Protein AF-W4RZA3-F1 (afdb_monomer)

Organism: NCBI:txid1414836

Structure (mmCIF, N/CA/C/O backbone):
data_AF-W4RZA3-F1
#
_entry.id   AF-W4RZA3-F1
#
loop_
_atom_site.group_PDB
_atom_site.id
_atom_site.type_symbol
_atom_site.label_atom_id
_atom_site.label_alt_id
_atom_site.label_comp_id
_atom_site.label_asym_id
_atom_site.label_entity_id
_atom_site.label_seq_id
_atom_site.pdbx_PDB_ins_code
_atom_site.Cartn_x
_atom_site.Cartn_y
_atom_site.Cartn_z
_atom_site.occupancy
_atom_site.B_iso_or_equiv
_atom_site.auth_seq_id
_atom_site.auth_comp_id
_atom_site.auth_asym_id
_atom_site.auth_atom_id
_atom_site.pdbx_PDB_model_num
ATOM 1 N N . MET A 1 1 ? 7.742 -15.117 8.460 1.00 29.53 1 MET A N 1
ATOM 2 C CA . MET A 1 1 ? 7.685 -14.976 9.938 1.00 29.53 1 MET A CA 1
ATOM 3 C C . MET A 1 1 ? 8.444 -13.757 10.500 1.00 29.53 1 MET A C 1
ATOM 5 O O . MET A 1 1 ? 7.978 -13.173 11.471 1.00 29.53 1 MET A O 1
ATOM 9 N N . VAL A 1 2 ? 9.572 -13.321 9.910 1.00 25.23 2 VAL A N 1
ATOM 10 C CA . VAL A 1 2 ? 10.374 -12.172 10.411 1.00 25.23 2 VAL A CA 1
ATOM 11 C C . VAL A 1 2 ? 9.669 -10.808 10.248 1.00 25.23 2 VAL A C 1
ATOM 13 O O . VAL A 1 2 ? 9.766 -9.958 11.131 1.00 25.23 2 VAL A O 1
ATOM 16 N N . CYS A 1 3 ? 8.896 -10.608 9.174 1.00 35.69 3 CYS A N 1
ATOM 17 C CA . CYS A 1 3 ? 8.315 -9.298 8.841 1.00 35.69 3 CYS A CA 1
ATOM 18 C C . CYS A 1 3 ? 7.077 -8.925 9.681 1.00 35.69 3 CYS A C 1
ATOM 20 O O . CYS A 1 3 ? 6.968 -7.788 10.130 1.00 35.69 3 CYS A O 1
ATOM 22 N N . ALA A 1 4 ? 6.192 -9.880 9.993 1.00 32.06 4 ALA A N 1
ATOM 23 C CA . ALA A 1 4 ? 5.052 -9.620 10.876 1.00 32.06 4 ALA A CA 1
ATOM 24 C C . ALA A 1 4 ? 5.527 -9.258 12.296 1.00 32.06 4 ALA A C 1
ATOM 26 O O . ALA A 1 4 ? 5.117 -8.244 12.853 1.00 32.06 4 ALA A O 1
ATOM 27 N N . ARG A 1 5 ? 6.535 -9.971 12.831 1.00 36.84 5 ARG A N 1
ATOM 28 C CA . ARG A 1 5 ? 7.226 -9.584 14.077 1.00 36.84 5 ARG A CA 1
ATOM 29 C C . ARG A 1 5 ? 7.836 -8.178 14.015 1.00 36.84 5 ARG A C 1
ATOM 31 O O . ARG A 1 5 ? 7.871 -7.509 15.048 1.00 36.84 5 ARG A O 1
ATOM 38 N N . ALA A 1 6 ? 8.298 -7.715 12.849 1.00 42.34 6 ALA A N 1
ATOM 39 C CA . ALA A 1 6 ? 8.754 -6.338 12.670 1.00 42.34 6 ALA A CA 1
ATOM 40 C C . ALA A 1 6 ? 7.580 -5.354 12.782 1.00 42.34 6 ALA A C 1
ATOM 42 O O . ALA A 1 6 ? 7.659 -4.466 13.626 1.00 42.34 6 ALA A O 1
ATOM 43 N N . VAL A 1 7 ? 6.460 -5.568 12.079 1.00 48.09 7 VAL A N 1
ATOM 44 C CA . VAL A 1 7 ? 5.227 -4.766 12.251 1.00 48.09 7 VAL A CA 1
ATOM 45 C C . VAL A 1 7 ? 4.837 -4.691 13.738 1.00 48.09 7 VAL A C 1
ATOM 47 O O . VAL A 1 7 ? 4.661 -3.605 14.290 1.00 48.09 7 VAL A O 1
ATOM 50 N N . PHE A 1 8 ? 4.866 -5.824 14.448 1.00 45.22 8 PHE A N 1
ATOM 51 C CA . PHE A 1 8 ? 4.566 -5.885 15.880 1.00 45.22 8 PHE A CA 1
ATOM 52 C C . PHE A 1 8 ? 5.605 -5.212 16.782 1.00 45.22 8 PHE A C 1
ATOM 54 O O . PHE A 1 8 ? 5.232 -4.590 17.774 1.00 45.22 8 PHE A O 1
ATOM 61 N N . ARG A 1 9 ? 6.912 -5.304 16.525 1.00 46.97 9 ARG A N 1
ATOM 62 C CA . ARG A 1 9 ? 7.928 -4.649 17.380 1.00 46.97 9 ARG A CA 1
ATOM 63 C C . ARG A 1 9 ? 7.777 -3.120 17.362 1.00 46.97 9 ARG A C 1
ATOM 65 O O . ARG A 1 9 ? 8.079 -2.458 18.348 1.00 46.97 9 ARG A O 1
ATOM 72 N N . HIS A 1 10 ? 7.239 -2.583 16.272 1.00 47.84 10 HIS A N 1
ATOM 73 C CA . HIS A 1 10 ? 7.197 -1.155 15.976 1.00 47.84 10 HIS A CA 1
ATOM 74 C C . HIS A 1 10 ? 5.977 -0.428 16.578 1.00 47.84 10 HIS A C 1
ATOM 76 O O . HIS A 1 10 ? 6.019 0.791 16.724 1.00 47.84 10 HIS A O 1
ATOM 82 N N . ILE A 1 11 ? 4.949 -1.167 17.017 1.00 49.44 11 ILE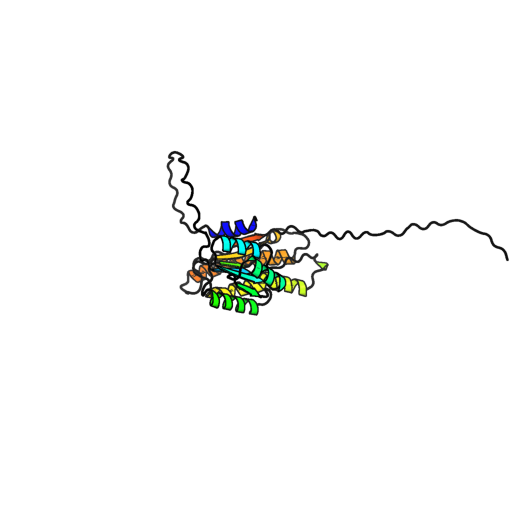 A N 1
ATOM 83 C CA . ILE A 1 11 ? 3.720 -0.633 17.643 1.00 49.44 11 ILE A CA 1
ATOM 84 C C . ILE A 1 11 ? 3.883 -0.401 19.172 1.00 49.44 11 ILE A C 1
ATOM 86 O O . ILE A 1 11 ? 3.062 0.268 19.787 1.00 49.44 11 ILE A O 1
ATOM 90 N N . ARG A 1 12 ? 4.949 -0.910 19.824 1.00 42.16 12 ARG A N 1
ATOM 91 C CA . ARG A 1 12 ? 5.053 -0.997 21.307 1.00 42.16 12 ARG A CA 1
ATOM 92 C C . ARG A 1 12 ? 5.397 0.282 22.092 1.00 42.16 12 ARG A C 1
ATOM 94 O O . ARG A 1 12 ? 5.181 0.281 23.299 1.00 42.16 12 ARG A O 1
ATOM 101 N N . HIS A 1 13 ? 5.960 1.343 21.512 1.00 36.03 13 HIS A N 1
ATOM 102 C CA . HIS A 1 13 ? 6.565 2.407 22.339 1.00 36.03 13 HIS A CA 1
ATOM 103 C C . HIS A 1 13 ? 5.671 3.639 22.532 1.00 36.03 13 HIS A C 1
ATOM 105 O O . HIS A 1 13 ? 5.741 4.608 21.779 1.00 36.03 13 HIS A O 1
ATOM 111 N N . GLY A 1 14 ? 4.870 3.589 23.601 1.00 34.72 14 GLY A N 1
ATOM 112 C CA . GLY A 1 14 ? 4.053 4.685 24.130 1.00 34.72 14 GLY A CA 1
ATOM 113 C C . GLY A 1 14 ? 4.130 4.822 25.657 1.00 34.72 14 GLY A C 1
ATOM 114 O O . GLY A 1 14 ? 3.128 5.155 26.276 1.00 34.72 14 GLY A O 1
ATOM 115 N N . ALA A 1 15 ? 5.286 4.559 26.275 1.00 31.39 15 ALA A N 1
ATOM 116 C CA . ALA A 1 15 ? 5.489 4.748 27.713 1.00 31.39 15 ALA A CA 1
ATOM 117 C C . ALA A 1 15 ? 6.744 5.596 27.983 1.00 31.39 15 ALA A C 1
ATOM 119 O O . ALA A 1 15 ? 7.749 5.472 27.287 1.00 31.39 15 ALA A O 1
ATOM 120 N N . LYS A 1 16 ? 6.595 6.503 28.948 1.00 28.98 16 LYS A N 1
ATOM 121 C CA . LYS A 1 16 ? 7.448 7.638 29.329 1.00 28.98 16 LYS A CA 1
ATOM 122 C C . LYS A 1 16 ? 8.918 7.257 29.578 1.00 28.98 16 LYS A C 1
ATOM 124 O O . LYS A 1 16 ? 9.193 6.206 30.146 1.00 28.98 16 LYS A O 1
ATOM 129 N N . LEU A 1 17 ? 9.839 8.151 29.208 1.00 27.95 17 LEU A N 1
ATOM 130 C CA . LEU A 1 17 ? 11.216 8.163 29.711 1.00 27.95 17 LEU A CA 1
ATOM 131 C C . LEU A 1 17 ? 11.213 8.935 31.037 1.00 27.95 17 LEU A C 1
ATOM 133 O O . LEU A 1 17 ? 10.857 10.111 31.047 1.00 27.95 17 LEU A O 1
ATOM 137 N N . HIS A 1 18 ? 11.571 8.273 32.134 1.00 30.33 18 HIS A N 1
ATOM 138 C CA . HIS A 1 18 ? 11.973 8.934 33.377 1.00 30.33 18 HIS A CA 1
ATOM 139 C C . HIS A 1 18 ? 13.511 8.971 33.447 1.00 30.33 18 HIS A C 1
ATOM 141 O O . HIS A 1 18 ? 14.145 8.074 32.880 1.00 30.33 18 HIS A O 1
ATOM 147 N N . PRO A 1 19 ? 14.117 9.984 34.097 1.00 29.80 19 PRO A N 1
ATOM 148 C CA . PRO A 1 19 ? 15.567 10.071 34.251 1.00 29.80 19 PRO A CA 1
ATOM 149 C C . PRO A 1 19 ? 16.070 8.919 35.125 1.00 29.80 19 PRO A C 1
ATOM 151 O O . PRO A 1 19 ? 15.418 8.552 36.101 1.00 29.80 19 PRO A O 1
ATOM 154 N N . ILE A 1 20 ? 17.216 8.346 34.761 1.00 34.31 20 ILE A N 1
ATOM 155 C CA . ILE A 1 20 ? 17.891 7.312 35.547 1.00 34.31 20 ILE A CA 1
ATOM 156 C C . ILE A 1 20 ? 18.900 8.019 36.449 1.00 34.31 20 ILE A C 1
ATOM 158 O O . ILE A 1 20 ? 19.924 8.495 35.966 1.00 34.31 20 ILE A O 1
ATOM 162 N N . GLU A 1 21 ? 18.603 8.069 37.742 1.00 30.36 21 GLU A N 1
ATOM 163 C CA . GLU A 1 21 ? 19.561 8.380 38.802 1.00 30.36 21 GLU A CA 1
ATOM 164 C C . GLU A 1 21 ? 19.724 7.116 39.660 1.00 30.36 21 GLU A C 1
ATOM 166 O O . GLU A 1 21 ? 18.759 6.386 39.899 1.00 30.36 21 GLU A O 1
ATOM 171 N N . GLY A 1 22 ? 20.974 6.761 39.960 1.00 33.44 22 GLY A N 1
ATOM 172 C CA . GLY A 1 22 ? 21.371 5.403 40.336 1.00 33.44 22 GLY A CA 1
ATOM 173 C C . GLY A 1 22 ? 21.105 5.002 41.787 1.00 33.44 22 GLY A C 1
ATOM 174 O O . GLY A 1 22 ? 20.979 5.857 42.652 1.00 33.44 22 GLY A O 1
ATOM 175 N N . GLN A 1 23 ? 21.085 3.683 42.026 1.00 32.72 23 GLN A N 1
ATOM 176 C CA . GLN A 1 23 ? 21.739 2.940 43.125 1.00 32.72 23 GLN A CA 1
ATOM 177 C C . GLN A 1 23 ? 21.484 1.416 42.951 1.00 32.72 23 GLN A C 1
ATOM 179 O O . GLN A 1 23 ? 20.475 1.041 42.346 1.00 32.72 23 GLN A O 1
ATOM 184 N N . PRO A 1 24 ? 22.383 0.519 43.415 1.00 42.09 24 PRO A N 1
ATOM 185 C CA . PRO A 1 24 ? 22.335 -0.913 43.122 1.00 42.09 24 PRO A CA 1
ATOM 186 C C . PRO A 1 24 ? 21.651 -1.707 44.247 1.00 42.09 24 PRO A C 1
ATOM 188 O O . PRO A 1 24 ? 22.140 -1.725 45.371 1.00 42.09 24 PRO A O 1
ATOM 191 N N . HIS A 1 25 ? 20.576 -2.443 43.949 1.00 35.44 25 HIS A N 1
ATOM 192 C CA . HIS A 1 25 ? 20.026 -3.433 44.883 1.00 35.44 25 HIS A CA 1
ATOM 193 C C . HIS A 1 25 ? 19.589 -4.727 44.177 1.00 35.44 25 HIS A C 1
ATOM 195 O O . HIS A 1 25 ? 18.816 -4.705 43.224 1.00 35.44 25 HIS A O 1
ATOM 201 N N . ALA A 1 26 ? 20.159 -5.830 44.678 1.00 36.84 26 ALA A N 1
ATOM 202 C CA . ALA A 1 26 ? 19.785 -7.247 44.609 1.00 36.84 26 ALA A CA 1
ATOM 203 C C . ALA A 1 26 ? 18.844 -7.713 43.475 1.00 36.84 26 ALA A C 1
ATOM 205 O O . ALA A 1 26 ? 17.650 -7.422 43.451 1.00 36.84 26 ALA A O 1
ATOM 206 N N . ALA A 1 27 ? 19.386 -8.552 42.586 1.00 41.28 27 ALA A N 1
ATOM 207 C CA . ALA A 1 27 ? 18.682 -9.197 41.482 1.00 41.28 27 ALA A CA 1
ATOM 208 C C . ALA A 1 27 ? 17.656 -10.245 41.966 1.00 41.28 27 ALA A C 1
ATOM 210 O O . ALA A 1 27 ? 17.933 -11.442 42.007 1.00 41.28 27 ALA A O 1
ATOM 211 N N . GLY A 1 28 ? 16.447 -9.790 42.294 1.00 36.81 28 GLY A N 1
ATOM 212 C CA . GLY A 1 28 ? 15.242 -10.612 42.237 1.00 36.81 28 GLY A CA 1
ATOM 213 C C . GLY A 1 28 ? 14.786 -10.751 40.783 1.00 36.81 28 GLY A C 1
ATOM 214 O O . GLY A 1 28 ? 14.704 -9.760 40.056 1.00 36.81 28 GLY A O 1
ATOM 215 N N . LEU A 1 29 ? 14.514 -11.982 40.342 1.00 43.53 29 LEU A N 1
ATOM 216 C CA . LEU A 1 29 ? 13.947 -12.258 39.022 1.00 43.53 29 LEU A CA 1
ATOM 217 C C . LEU A 1 29 ? 12.660 -1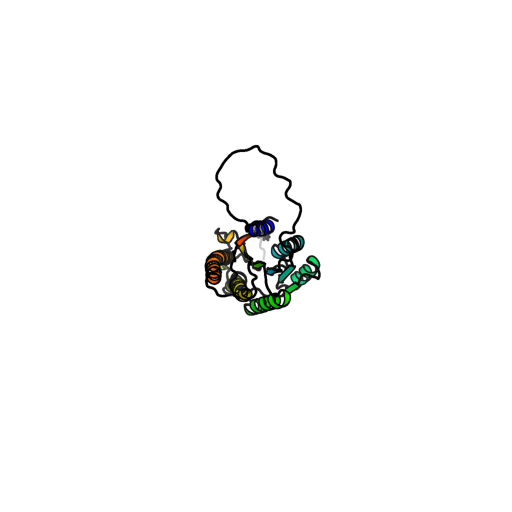1.424 38.852 1.00 43.53 29 LEU A C 1
ATOM 219 O O . LEU A 1 29 ? 11.790 -11.495 39.724 1.00 43.53 29 LEU A O 1
ATOM 223 N N . PRO A 1 30 ? 12.511 -10.622 37.779 1.00 46.59 30 PRO A N 1
ATOM 224 C CA . PRO A 1 30 ? 11.297 -9.843 37.586 1.00 46.59 30 PRO A CA 1
ATOM 225 C C . PRO A 1 30 ? 10.090 -10.790 37.531 1.00 46.59 30 PRO A C 1
ATOM 227 O O . PRO A 1 30 ? 10.201 -11.869 36.936 1.00 46.59 30 PRO A O 1
ATOM 230 N N . PRO A 1 31 ? 8.941 -10.409 38.122 1.00 44.28 31 PRO A N 1
ATOM 231 C CA . PRO A 1 31 ? 7.759 -11.257 38.119 1.00 44.28 31 PRO A CA 1
ATOM 232 C C . PRO A 1 31 ? 7.382 -11.625 36.676 1.00 44.28 31 PRO A C 1
ATOM 234 O O . PRO A 1 31 ? 7.585 -10.813 35.759 1.00 44.28 31 PRO A O 1
ATOM 237 N N . PRO A 1 32 ? 6.843 -12.837 36.440 1.00 45.69 32 PRO A N 1
ATOM 238 C CA . PRO A 1 32 ? 6.408 -13.238 35.113 1.00 45.69 32 PRO A CA 1
ATOM 239 C C . PRO A 1 32 ? 5.425 -12.192 34.585 1.00 45.69 32 PRO A C 1
ATOM 241 O O . PRO A 1 32 ? 4.432 -11.860 35.233 1.00 45.69 32 PRO A O 1
ATOM 244 N N . ARG A 1 33 ? 5.737 -11.617 33.416 1.00 51.56 33 ARG A N 1
ATOM 245 C CA . ARG A 1 33 ? 4.865 -10.635 32.765 1.00 51.56 33 ARG A CA 1
ATOM 246 C C . ARG A 1 33 ? 3.493 -11.277 32.584 1.00 51.56 33 ARG A C 1
ATOM 248 O O . ARG A 1 33 ? 3.398 -12.319 31.941 1.00 51.56 33 ARG A O 1
ATOM 255 N N . SER A 1 34 ? 2.473 -10.630 33.143 1.00 49.53 34 SER A N 1
ATOM 256 C CA . SER A 1 34 ? 1.056 -10.953 32.966 1.00 49.53 34 SER A CA 1
ATOM 257 C C . SER A 1 34 ? 0.759 -11.414 31.532 1.00 49.53 34 SER A C 1
ATOM 259 O O . SER A 1 34 ? 1.110 -10.760 30.544 1.00 49.53 34 SER A O 1
ATOM 261 N N . THR A 1 35 ? 0.134 -12.583 31.441 1.00 51.44 35 THR A N 1
ATOM 262 C CA . THR A 1 35 ? -0.385 -13.181 30.220 1.00 51.44 35 THR A CA 1
ATOM 263 C C . THR A 1 35 ? -1.502 -12.322 29.627 1.00 51.44 35 THR A C 1
ATOM 265 O O . THR A 1 35 ? -2.528 -12.082 30.255 1.00 51.44 35 THR A O 1
ATOM 268 N N . SER A 1 36 ? -1.264 -11.913 28.378 1.00 55.88 36 SER A N 1
ATOM 269 C CA . SER A 1 36 ? -2.247 -11.712 27.305 1.00 55.88 36 SER A CA 1
ATOM 270 C C . SER A 1 36 ? -3.356 -10.669 27.492 1.00 55.88 36 SER A C 1
ATOM 272 O O . SER A 1 36 ? -4.536 -10.990 27.405 1.00 55.88 36 SER A O 1
ATOM 274 N N . MET A 1 37 ? -2.990 -9.388 27.546 1.00 59.75 37 MET A N 1
ATOM 275 C CA . MET A 1 37 ? -3.808 -8.386 26.848 1.00 59.75 37 MET A CA 1
ATOM 276 C C . MET A 1 37 ? -3.454 -8.460 25.358 1.00 59.75 37 MET A C 1
ATOM 278 O O . MET A 1 37 ? -2.292 -8.253 24.990 1.00 59.75 37 MET A O 1
ATOM 282 N N . SER A 1 38 ? -4.418 -8.814 24.500 1.00 81.44 38 SER A N 1
ATOM 283 C CA . SER A 1 38 ? -4.187 -8.889 23.055 1.00 81.44 38 SER A CA 1
ATOM 284 C C . SER A 1 38 ? -3.792 -7.497 22.547 1.00 81.44 38 SER A C 1
ATOM 286 O O . SER A 1 38 ? -4.452 -6.491 22.812 1.00 81.44 38 SER A O 1
ATOM 288 N N . ARG A 1 39 ? -2.627 -7.389 21.905 1.00 88.62 39 ARG A N 1
ATOM 289 C CA . ARG A 1 39 ? -1.967 -6.081 21.767 1.00 88.62 39 ARG A CA 1
ATOM 290 C C . ARG A 1 39 ? -2.679 -5.131 20.806 1.00 88.62 39 ARG A C 1
ATOM 292 O O . ARG A 1 39 ? -2.406 -3.932 20.837 1.00 88.62 39 ARG A O 1
ATOM 299 N N . LEU A 1 40 ? -3.524 -5.674 19.935 1.00 95.12 40 LEU A N 1
ATOM 300 C CA . LEU A 1 40 ? -4.313 -4.939 18.957 1.00 95.12 40 LEU A CA 1
ATOM 301 C C . LEU A 1 40 ? -5.813 -5.024 19.255 1.00 95.12 40 LEU A C 1
ATOM 303 O O . LEU A 1 40 ? -6.607 -4.737 18.363 1.00 95.12 40 LEU A O 1
ATOM 307 N N . ALA A 1 41 ? -6.202 -5.371 20.491 1.00 96.12 41 ALA A N 1
ATOM 308 C CA . ALA A 1 41 ? -7.600 -5.473 20.900 1.00 96.12 41 ALA A CA 1
ATOM 309 C C . ALA A 1 41 ? -8.416 -4.257 20.430 1.00 96.12 41 ALA A C 1
ATOM 311 O O . ALA A 1 41 ? -8.109 -3.112 20.778 1.00 96.12 41 ALA A O 1
ATOM 312 N N . GLY A 1 42 ? -9.433 -4.511 19.606 1.00 94.75 42 GLY A N 1
ATOM 313 C CA . GLY A 1 42 ? -10.369 -3.504 19.105 1.00 94.75 42 GLY A CA 1
ATOM 314 C C . GLY A 1 42 ? -9.789 -2.502 18.101 1.00 94.75 42 GLY A C 1
ATOM 315 O O . GLY A 1 42 ? -10.520 -1.620 17.651 1.00 94.75 42 GLY A O 1
ATOM 316 N N . LYS A 1 43 ? -8.508 -2.610 17.720 1.00 97.00 43 LYS A N 1
ATOM 317 C CA . LYS A 1 43 ? -7.893 -1.700 16.744 1.00 97.00 43 LYS A CA 1
ATOM 318 C C . LYS A 1 43 ? -8.468 -1.935 15.356 1.00 97.00 43 LYS A C 1
ATOM 320 O O . LYS A 1 43 ? -8.519 -3.065 14.886 1.00 97.00 43 LYS A O 1
ATOM 325 N N . ARG A 1 44 ? -8.872 -0.853 14.698 1.00 98.00 44 ARG A N 1
ATOM 326 C CA . ARG A 1 44 ? -9.415 -0.813 13.338 1.00 98.00 44 ARG A CA 1
ATOM 327 C C . ARG A 1 44 ? -8.256 -0.697 12.368 1.00 98.00 44 ARG A C 1
ATOM 329 O O . ARG A 1 44 ? -7.492 0.271 12.431 1.00 98.00 44 ARG A O 1
ATOM 336 N N . THR A 1 45 ? -8.091 -1.697 11.514 1.00 98.38 45 THR A N 1
ATOM 337 C CA . THR A 1 45 ? -6.892 -1.836 10.688 1.00 98.38 45 THR A CA 1
ATOM 338 C C . THR A 1 45 ? -7.225 -2.018 9.214 1.00 98.38 45 THR A C 1
ATOM 340 O O . THR A 1 45 ? -8.205 -2.670 8.863 1.00 98.38 45 THR A O 1
ATOM 343 N N . LEU A 1 46 ? -6.392 -1.437 8.354 1.00 98.69 46 LEU A N 1
ATOM 344 C CA . LEU A 1 46 ? -6.432 -1.603 6.905 1.00 98.69 46 LEU A CA 1
ATOM 345 C C . LEU A 1 46 ? -5.102 -2.196 6.448 1.00 98.69 46 LEU A C 1
ATOM 347 O O . LEU A 1 46 ? -4.052 -1.627 6.740 1.00 98.69 46 LEU A O 1
ATOM 351 N N . ILE A 1 47 ? -5.136 -3.292 5.694 1.00 98.62 47 ILE A N 1
ATOM 352 C CA . ILE A 1 47 ? -3.950 -3.901 5.081 1.00 98.62 47 ILE A CA 1
ATOM 353 C C . ILE A 1 47 ? -4.149 -3.958 3.567 1.00 98.62 47 ILE A C 1
ATOM 355 O O . ILE A 1 47 ? -4.963 -4.737 3.064 1.00 98.62 47 ILE A O 1
ATOM 359 N N . THR A 1 48 ? -3.388 -3.155 2.820 1.00 98.50 48 THR A N 1
ATOM 360 C CA . THR A 1 48 ? -3.439 -3.221 1.354 1.00 98.50 48 THR A CA 1
ATOM 361 C C . THR A 1 48 ? -2.613 -4.388 0.822 1.00 98.50 48 THR A C 1
ATOM 363 O O . THR A 1 48 ? -1.567 -4.730 1.375 1.00 98.50 48 THR A O 1
ATOM 366 N N . GLY A 1 49 ? -3.083 -5.051 -0.237 1.00 97.44 49 GLY A N 1
ATOM 367 C CA . GLY A 1 49 ? -2.457 -6.297 -0.699 1.00 97.44 49 GLY A CA 1
ATOM 368 C C . GLY A 1 49 ? -2.533 -7.396 0.367 1.00 97.44 49 GLY A C 1
ATOM 369 O O . GLY A 1 49 ? -1.606 -8.186 0.520 1.00 97.44 49 GLY A O 1
ATOM 370 N N . GLY A 1 50 ? -3.610 -7.392 1.155 1.00 97.31 50 GLY A N 1
ATOM 371 C CA . GLY A 1 50 ? -3.857 -8.314 2.261 1.00 97.31 50 GLY A CA 1
ATOM 372 C C . GLY A 1 50 ? -4.448 -9.658 1.834 1.00 97.31 50 GLY A C 1
ATOM 373 O O . GLY A 1 50 ? -4.769 -10.472 2.691 1.00 97.31 50 GLY A O 1
ATOM 374 N N . THR A 1 51 ? -4.601 -9.904 0.530 1.00 98.00 51 THR A N 1
ATOM 375 C CA . THR A 1 51 ? -5.161 -11.158 0.003 1.00 98.00 51 THR A CA 1
ATOM 376 C C . THR A 1 51 ? -4.118 -12.242 -0.262 1.00 98.00 51 THR A C 1
ATOM 378 O O . THR A 1 51 ? -4.476 -13.387 -0.523 1.00 98.00 51 THR A O 1
ATOM 381 N N . SER A 1 52 ? -2.823 -11.922 -0.183 1.00 95.44 52 SER A N 1
ATOM 382 C CA . SER A 1 52 ? -1.742 -12.890 -0.383 1.00 95.44 52 SER A CA 1
ATOM 383 C C . SER A 1 52 ? -0.472 -12.522 0.393 1.00 95.44 52 SER A C 1
ATOM 385 O O . SER A 1 52 ? -0.353 -11.439 0.975 1.00 95.44 52 SER A O 1
ATOM 387 N N . GLY A 1 53 ? 0.486 -13.455 0.419 1.00 95.25 53 GLY A N 1
ATOM 388 C CA . GLY A 1 53 ? 1.850 -13.230 0.899 1.00 95.25 53 GLY A CA 1
ATOM 389 C C . GLY A 1 53 ? 1.939 -12.579 2.284 1.00 95.25 53 GLY A C 1
ATOM 390 O O . GLY A 1 53 ? 1.287 -13.005 3.238 1.00 95.25 53 GLY A O 1
ATOM 391 N N . ILE A 1 54 ? 2.770 -11.535 2.389 1.00 94.50 54 ILE A N 1
ATOM 392 C CA . ILE A 1 54 ? 3.019 -10.801 3.642 1.00 94.50 54 ILE A CA 1
ATOM 393 C C . ILE A 1 54 ? 1.734 -10.168 4.183 1.00 94.50 54 ILE A C 1
ATOM 395 O O . ILE A 1 54 ? 1.524 -10.173 5.396 1.00 94.50 54 ILE A O 1
ATOM 399 N N . GLY A 1 55 ? 0.877 -9.638 3.310 1.00 97.00 55 GLY A N 1
ATOM 400 C CA . GLY A 1 55 ? -0.349 -8.962 3.717 1.00 97.00 55 GLY A CA 1
ATOM 401 C C . GLY A 1 55 ? -1.352 -9.921 4.355 1.00 97.00 55 GLY A C 1
ATOM 402 O O . GLY A 1 55 ? -1.847 -9.633 5.442 1.00 97.00 55 GLY A O 1
ATOM 403 N N . LEU A 1 56 ? -1.586 -11.083 3.735 1.00 98.00 56 LEU A N 1
ATOM 404 C CA . LEU A 1 56 ? -2.492 -12.110 4.268 1.00 98.00 56 LEU A CA 1
ATOM 405 C C . LEU A 1 56 ? -2.020 -12.640 5.623 1.00 98.00 56 LEU A C 1
ATOM 407 O O . LEU A 1 56 ? -2.801 -12.760 6.564 1.00 98.00 56 LEU A O 1
ATOM 411 N N . GLU A 1 57 ? -0.725 -12.920 5.745 1.00 97.81 57 GLU A N 1
ATOM 412 C CA . GLU A 1 57 ? -0.164 -13.398 7.006 1.00 97.81 57 GLU A CA 1
ATOM 413 C C . GLU A 1 57 ? -0.202 -12.317 8.098 1.00 97.81 57 GLU A C 1
ATOM 415 O O . GLU A 1 57 ? -0.472 -12.606 9.262 1.00 97.81 57 GLU A O 1
ATOM 420 N N . THR A 1 58 ? -0.007 -11.049 7.725 1.00 97.44 58 THR A N 1
ATOM 421 C CA . THR A 1 58 ? -0.179 -9.924 8.655 1.00 97.44 58 THR A CA 1
ATOM 422 C C . THR A 1 58 ? -1.631 -9.811 9.114 1.00 97.44 58 THR A C 1
ATOM 424 O O . THR A 1 58 ? -1.864 -9.624 10.305 1.00 97.44 58 THR A O 1
ATOM 427 N N . ALA A 1 59 ? -2.602 -9.990 8.212 1.00 98.00 59 ALA A N 1
ATOM 428 C CA . ALA A 1 59 ? -4.023 -9.978 8.550 1.00 98.00 59 ALA A CA 1
ATOM 429 C C . ALA A 1 59 ? -4.374 -11.068 9.571 1.00 98.00 59 ALA A C 1
ATOM 431 O O . ALA A 1 59 ? -4.991 -10.767 10.589 1.00 98.00 59 ALA A O 1
ATOM 432 N N . ARG A 1 60 ? -3.896 -12.304 9.368 1.00 97.50 60 ARG A N 1
ATOM 433 C CA . ARG A 1 60 ? -4.078 -13.403 10.334 1.00 97.50 60 ARG A CA 1
ATOM 434 C C . ARG A 1 60 ? -3.524 -13.067 11.713 1.00 97.50 60 ARG A C 1
ATOM 436 O O . ARG A 1 60 ? -4.199 -13.277 12.715 1.00 97.50 60 ARG A O 1
ATOM 443 N N . GLN A 1 61 ? -2.312 -12.520 11.775 1.00 96.75 61 GLN A N 1
ATOM 444 C CA . GLN A 1 61 ? -1.706 -12.167 13.058 1.00 96.75 61 GLN A CA 1
ATOM 445 C C . GLN A 1 61 ? -2.406 -10.972 13.716 1.00 96.75 61 GLN A C 1
ATOM 447 O O . GLN A 1 61 ? -2.526 -10.936 14.935 1.00 96.75 61 GLN A O 1
ATOM 452 N N . PHE A 1 62 ? -2.907 -10.014 12.934 1.00 97.00 62 PHE A N 1
ATOM 453 C CA . PHE A 1 62 ? -3.692 -8.895 13.457 1.00 97.00 62 PHE A CA 1
ATOM 454 C C . PHE A 1 62 ? -5.001 -9.386 14.085 1.00 97.00 62 PHE A C 1
ATOM 456 O O . PHE A 1 62 ? -5.317 -8.985 15.204 1.00 97.00 62 PHE A O 1
ATOM 463 N N . LEU A 1 63 ? -5.705 -10.305 13.417 1.00 96.94 63 LEU A N 1
ATOM 464 C CA . LEU A 1 63 ? -6.904 -10.956 13.957 1.00 96.94 63 LEU A CA 1
ATOM 465 C C . LEU A 1 63 ? -6.594 -11.726 15.245 1.00 96.94 63 LEU A C 1
ATOM 467 O O . LEU A 1 63 ? -7.289 -11.551 16.242 1.00 96.94 63 LEU A O 1
ATOM 471 N N . ALA A 1 64 ? -5.512 -12.510 15.262 1.00 95.81 64 ALA A N 1
ATOM 472 C CA . ALA A 1 64 ? -5.079 -13.251 16.449 1.00 95.81 64 ALA A CA 1
ATOM 473 C C . ALA A 1 64 ? -4.721 -12.335 17.637 1.00 95.81 64 ALA A C 1
ATOM 475 O O . ALA A 1 64 ? -4.842 -12.738 18.792 1.00 95.81 64 ALA A O 1
ATOM 476 N N . GLU A 1 65 ? -4.307 -11.090 17.377 1.00 95.75 65 GLU A N 1
ATOM 477 C CA . GLU A 1 65 ? -4.066 -10.074 18.408 1.00 95.75 65 GLU A CA 1
ATOM 478 C C . GLU A 1 65 ? -5.309 -9.214 18.736 1.00 95.75 65 GLU A C 1
ATOM 480 O O . GLU A 1 65 ? -5.199 -8.248 19.499 1.00 95.75 65 GLU A O 1
ATOM 485 N N . GLY A 1 66 ? -6.491 -9.577 18.227 1.00 95.50 66 GLY A N 1
ATOM 486 C CA . GLY A 1 66 ? -7.784 -8.962 18.550 1.00 95.50 66 GLY A CA 1
ATOM 487 C C . GLY A 1 66 ? -8.129 -7.712 17.737 1.00 95.50 66 GLY A C 1
ATOM 488 O O . GLY A 1 66 ? -8.994 -6.937 18.150 1.00 95.50 66 GLY A O 1
ATOM 489 N N . ALA A 1 67 ? -7.449 -7.481 16.612 1.00 97.12 67 ALA A N 1
ATOM 490 C CA . ALA A 1 67 ? -7.760 -6.377 15.712 1.00 97.12 67 ALA A CA 1
ATOM 491 C C . ALA A 1 67 ? -9.029 -6.645 14.890 1.00 97.12 67 ALA A C 1
ATOM 493 O O . ALA A 1 67 ? -9.348 -7.782 14.549 1.00 97.12 67 ALA A O 1
ATOM 494 N N . ARG A 1 68 ? -9.690 -5.567 14.472 1.00 97.81 68 ARG A N 1
ATOM 495 C CA . ARG A 1 68 ? -10.667 -5.565 13.380 1.00 97.81 68 ARG A CA 1
ATOM 496 C C . ARG A 1 68 ? -9.915 -5.264 12.085 1.00 97.81 68 ARG A C 1
ATOM 498 O O . ARG A 1 68 ? -9.184 -4.271 12.015 1.00 97.81 68 ARG A O 1
ATOM 505 N N . VAL A 1 69 ? -10.041 -6.131 11.084 1.00 98.31 69 VAL A N 1
ATOM 506 C CA . VAL A 1 69 ? -9.203 -6.082 9.878 1.00 98.31 69 VAL A CA 1
ATOM 507 C C . VAL A 1 69 ? -10.050 -5.874 8.625 1.00 98.31 69 VAL A C 1
ATOM 509 O O . VAL A 1 69 ? -10.988 -6.623 8.372 1.00 98.31 69 VAL A O 1
ATOM 512 N N . ILE A 1 70 ? -9.667 -4.884 7.818 1.00 98.69 70 ILE A N 1
ATOM 513 C CA . ILE A 1 70 ? -10.018 -4.767 6.400 1.00 98.69 70 ILE A CA 1
ATOM 514 C C . ILE A 1 70 ? -8.780 -5.150 5.593 1.00 98.69 70 ILE A C 1
ATOM 516 O O . ILE A 1 70 ? -7.682 -4.645 5.850 1.00 98.69 70 ILE A O 1
ATOM 520 N N . VAL A 1 71 ? -8.950 -5.995 4.580 1.00 98.62 71 VAL A N 1
ATOM 521 C CA . VAL A 1 71 ? -7.893 -6.299 3.608 1.00 98.62 71 VAL A CA 1
ATOM 522 C C . VAL A 1 71 ? -8.320 -5.910 2.200 1.00 98.62 71 VAL A C 1
ATOM 524 O O . VAL A 1 71 ? -9.503 -5.970 1.860 1.00 98.62 71 VAL A O 1
ATOM 527 N N . THR A 1 72 ? -7.356 -5.543 1.355 1.00 98.69 72 THR A N 1
ATOM 528 C CA . THR A 1 72 ? -7.618 -5.299 -0.071 1.00 98.69 72 THR A CA 1
ATOM 529 C C . THR A 1 72 ? -6.775 -6.175 -0.984 1.00 98.69 72 THR A C 1
ATOM 531 O O . THR A 1 72 ? -5.649 -6.547 -0.650 1.00 98.69 72 THR A O 1
ATOM 534 N N . GLY A 1 73 ? -7.313 -6.471 -2.164 1.00 97.50 73 GLY A N 1
ATOM 535 C CA . GLY A 1 73 ? -6.605 -7.091 -3.283 1.00 97.50 73 GLY A CA 1
ATOM 536 C C . GLY A 1 73 ? -7.240 -6.681 -4.611 1.00 97.50 73 GLY A C 1
ATOM 537 O O . GLY A 1 73 ? -8.277 -6.026 -4.621 1.00 97.50 73 GLY A O 1
ATOM 538 N N . ASN A 1 74 ? -6.639 -7.053 -5.741 1.00 95.75 74 ASN A N 1
ATOM 539 C CA . ASN A 1 74 ? -7.206 -6.760 -7.069 1.00 95.75 74 ASN A CA 1
ATOM 540 C C . ASN A 1 74 ? -7.619 -8.028 -7.836 1.00 95.75 74 ASN A C 1
ATOM 542 O O . ASN A 1 74 ? -8.576 -8.001 -8.607 1.00 95.75 74 ASN A O 1
ATOM 546 N N . ASN A 1 75 ? -6.925 -9.147 -7.606 1.00 96.31 75 ASN A N 1
ATOM 547 C CA . ASN A 1 75 ? -7.187 -10.411 -8.285 1.00 96.31 75 ASN A CA 1
ATOM 548 C C . ASN A 1 75 ? -8.381 -11.157 -7.632 1.00 96.31 75 ASN A C 1
ATOM 550 O O . ASN A 1 75 ? -8.316 -11.423 -6.424 1.00 96.31 75 ASN A O 1
ATOM 554 N N . PRO A 1 76 ? -9.433 -11.522 -8.397 1.00 96.38 76 PRO A N 1
ATOM 555 C CA . PRO A 1 76 ? -10.641 -12.168 -7.868 1.00 96.38 76 PRO A CA 1
ATOM 556 C C . PRO A 1 76 ? -10.397 -13.485 -7.124 1.00 96.38 76 PRO A C 1
ATOM 558 O O . PRO A 1 76 ? -11.002 -13.715 -6.080 1.00 96.38 76 PRO A O 1
ATOM 561 N N . GLU A 1 77 ? -9.484 -14.321 -7.618 1.00 97.31 77 GLU A N 1
ATOM 562 C CA . GLU A 1 77 ? -9.146 -15.608 -7.002 1.00 97.31 77 GLU A CA 1
ATOM 563 C C . GLU A 1 77 ? -8.490 -15.401 -5.631 1.00 97.31 77 GLU A C 1
ATOM 565 O O . GLU A 1 77 ? -8.930 -15.960 -4.627 1.00 97.31 77 GLU A O 1
ATOM 570 N N . SER A 1 78 ? -7.500 -14.505 -5.549 1.00 96.50 78 SER A N 1
ATOM 571 C CA . SER A 1 78 ? -6.857 -14.166 -4.273 1.00 96.50 78 SER A CA 1
ATOM 572 C C . SER A 1 78 ? -7.850 -13.587 -3.259 1.00 96.50 78 SER A C 1
ATOM 574 O O . SER A 1 78 ? -7.749 -13.865 -2.067 1.00 96.50 78 SER A O 1
ATOM 576 N N . ILE A 1 79 ? -8.838 -12.813 -3.723 1.00 97.88 79 ILE A N 1
ATOM 577 C CA . ILE A 1 79 ? -9.903 -12.253 -2.883 1.00 97.88 79 ILE A CA 1
ATOM 578 C C . ILE A 1 79 ? -10.792 -13.370 -2.330 1.00 97.88 79 ILE A C 1
ATOM 580 O O . ILE A 1 79 ? -11.072 -13.377 -1.132 1.00 97.88 79 ILE A O 1
ATOM 584 N N . ALA A 1 80 ? -11.218 -14.315 -3.172 1.00 97.19 80 ALA A N 1
ATOM 585 C CA . ALA A 1 80 ? -12.027 -15.454 -2.744 1.00 97.19 80 ALA A CA 1
ATOM 586 C C . ALA A 1 80 ? -11.282 -16.310 -1.706 1.00 97.19 80 ALA A C 1
ATOM 588 O O . ALA A 1 80 ? -11.819 -16.595 -0.634 1.00 97.19 80 ALA A O 1
ATOM 589 N N . ASN A 1 81 ? -10.009 -16.613 -1.969 1.00 97.00 81 ASN A N 1
ATOM 590 C CA . ASN A 1 81 ? -9.155 -17.367 -1.053 1.00 97.00 81 ASN A CA 1
ATOM 591 C C . ASN A 1 81 ? -8.959 -16.638 0.284 1.00 97.00 81 ASN A C 1
ATOM 593 O O . ASN A 1 81 ? -9.020 -17.257 1.345 1.00 97.00 81 ASN A O 1
ATOM 597 N N . ALA A 1 82 ? -8.768 -15.316 0.259 1.00 97.50 82 ALA A N 1
ATOM 598 C CA . ALA A 1 82 ? -8.627 -14.516 1.473 1.00 97.50 82 ALA A CA 1
ATOM 599 C C . ALA A 1 82 ? -9.913 -14.491 2.311 1.00 97.50 82 ALA A C 1
ATOM 601 O O . ALA A 1 82 ? -9.829 -14.607 3.530 1.00 97.50 82 ALA A O 1
ATOM 602 N N . LYS A 1 83 ? -11.094 -14.403 1.682 1.00 97.00 83 LYS A N 1
ATOM 603 C CA . LYS A 1 83 ? -12.386 -14.491 2.388 1.00 97.00 83 LYS A CA 1
ATOM 604 C C . LYS A 1 83 ? -12.532 -15.823 3.121 1.00 97.00 83 LYS A C 1
ATOM 606 O O . LYS A 1 83 ? -12.871 -15.834 4.301 1.00 97.00 83 LYS A O 1
ATOM 611 N N . ALA A 1 84 ? -12.213 -16.930 2.449 1.00 96.31 84 ALA A N 1
ATOM 612 C CA . ALA A 1 84 ? -12.246 -18.256 3.063 1.00 96.31 84 ALA A CA 1
ATOM 613 C C . ALA A 1 84 ? -11.229 -18.388 4.213 1.00 96.31 84 ALA A C 1
ATOM 615 O O . ALA A 1 84 ? -11.531 -18.968 5.251 1.00 96.31 84 ALA A O 1
ATOM 616 N N . ALA A 1 85 ? -10.031 -17.823 4.046 1.00 96.00 85 ALA A N 1
ATOM 617 C CA . ALA A 1 85 ? -8.939 -17.961 5.004 1.00 96.00 85 ALA A CA 1
ATOM 618 C C . ALA A 1 85 ? -9.027 -17.043 6.235 1.00 96.00 85 ALA A C 1
ATOM 620 O O . ALA A 1 85 ? -8.432 -17.369 7.261 1.00 96.00 85 ALA A O 1
ATOM 621 N N . LEU A 1 86 ? -9.665 -15.875 6.119 1.00 96.62 86 LEU A N 1
ATOM 622 C CA . LEU A 1 86 ? -9.731 -14.862 7.181 1.00 96.62 86 LEU A CA 1
ATOM 623 C C . LEU A 1 86 ? -11.063 -14.879 7.947 1.00 96.62 86 LEU A C 1
ATOM 625 O O . LEU A 1 86 ? -11.123 -14.346 9.053 1.00 96.62 86 LEU A O 1
ATOM 629 N N . GLY A 1 87 ? -12.096 -15.518 7.391 1.00 93.38 87 GLY A N 1
ATOM 630 C CA . GLY A 1 87 ? -13.426 -15.622 7.991 1.00 93.38 87 GLY A CA 1
ATOM 631 C C . GLY A 1 87 ? -14.398 -14.538 7.515 1.00 93.38 87 GLY A C 1
ATOM 632 O O . GLY A 1 87 ? -13.999 -13.499 6.992 1.00 93.38 87 GLY A O 1
ATOM 633 N N . ALA A 1 88 ? -15.696 -14.794 7.703 1.00 88.75 88 ALA A N 1
ATOM 634 C CA . ALA A 1 88 ? -16.784 -13.971 7.162 1.00 88.75 88 ALA A CA 1
ATOM 635 C C . ALA A 1 88 ? -16.843 -12.541 7.733 1.00 88.75 88 ALA A C 1
ATOM 637 O O . ALA A 1 88 ? -17.280 -11.624 7.043 1.00 88.75 88 ALA A O 1
ATOM 638 N N . GLU A 1 89 ? -16.356 -12.343 8.959 1.00 88.94 89 GLU A N 1
ATOM 639 C CA . GLU A 1 89 ? -16.332 -11.040 9.640 1.00 88.94 89 GLU A CA 1
ATOM 640 C C . GLU A 1 89 ? -15.276 -10.077 9.069 1.00 88.94 89 GLU A C 1
ATOM 642 O O . GLU A 1 89 ? -15.281 -8.880 9.365 1.00 88.94 89 GLU A O 1
ATOM 647 N N . VAL A 1 90 ? -14.341 -10.584 8.260 1.00 96.69 90 VAL A N 1
ATOM 648 C CA . VAL A 1 90 ? -13.269 -9.781 7.672 1.00 96.69 90 VAL A CA 1
ATOM 649 C C . VAL A 1 90 ? -13.726 -9.202 6.345 1.00 96.69 90 VAL A C 1
ATOM 651 O O . VAL A 1 90 ? -14.006 -9.913 5.379 1.00 96.69 90 VAL A O 1
ATOM 654 N N . LEU A 1 91 ? -13.735 -7.874 6.268 1.00 97.75 91 LEU A N 1
ATOM 655 C CA . LEU A 1 91 ? -14.086 -7.175 5.044 1.00 97.75 91 LEU A CA 1
ATOM 656 C C . LEU A 1 91 ? -12.923 -7.258 4.041 1.00 97.75 91 LEU A C 1
ATOM 658 O O . LEU A 1 91 ? -11.882 -6.616 4.201 1.00 97.75 91 LEU A O 1
ATOM 662 N N . VAL A 1 92 ? -13.118 -8.052 2.987 1.00 98.31 92 VAL A N 1
ATOM 663 C CA . VAL A 1 92 ? -12.173 -8.207 1.870 1.00 98.31 92 VAL A CA 1
ATOM 664 C C . VAL A 1 92 ? -12.674 -7.404 0.671 1.00 98.31 92 VAL A C 1
ATOM 666 O O . VAL A 1 92 ? -13.651 -7.791 0.022 1.00 98.31 92 VAL A O 1
ATOM 669 N N . LEU A 1 93 ? -11.999 -6.296 0.363 1.00 97.94 93 LEU A N 1
ATOM 670 C CA . LEU A 1 93 ? -12.392 -5.365 -0.697 1.00 97.94 93 LEU A CA 1
ATOM 671 C C . LEU A 1 93 ? -11.524 -5.517 -1.945 1.00 97.94 93 LEU A C 1
ATOM 673 O O . LEU A 1 93 ? -10.303 -5.687 -1.868 1.00 97.94 93 LEU A O 1
ATOM 677 N N . ARG A 1 94 ? -12.147 -5.376 -3.118 1.00 97.81 94 ARG A N 1
ATOM 678 C CA . ARG A 1 94 ? -11.401 -5.173 -4.358 1.00 97.81 94 ARG A CA 1
ATOM 679 C C . ARG A 1 94 ? -10.947 -3.715 -4.435 1.00 97.81 94 ARG A C 1
ATOM 681 O O . ARG A 1 94 ? -11.784 -2.822 -4.387 1.00 97.81 94 ARG A O 1
ATOM 688 N N . ALA A 1 95 ? -9.650 -3.478 -4.597 1.00 97.38 95 ALA A N 1
ATOM 689 C CA . ALA A 1 95 ? -9.102 -2.149 -4.854 1.00 97.38 95 ALA A CA 1
ATOM 690 C C . ALA A 1 95 ? -7.858 -2.255 -5.740 1.00 97.38 95 ALA A C 1
ATOM 692 O O . ALA A 1 95 ? -6.889 -2.931 -5.386 1.00 97.38 95 ALA A O 1
ATOM 693 N N . ASP A 1 96 ? -7.877 -1.571 -6.882 1.00 97.38 96 ASP A N 1
ATOM 694 C CA . ASP A 1 96 ? -6.697 -1.447 -7.732 1.00 97.38 96 ASP A CA 1
ATOM 695 C C . ASP A 1 96 ? -5.758 -0.379 -7.167 1.00 97.38 96 ASP A C 1
ATOM 697 O O . ASP A 1 96 ? -6.088 0.808 -7.143 1.00 97.38 96 ASP A O 1
ATOM 701 N N . SER A 1 97 ? -4.575 -0.804 -6.727 1.00 96.38 97 SER A N 1
ATOM 702 C CA . SER A 1 97 ? -3.555 0.076 -6.162 1.00 96.38 97 SER A CA 1
ATOM 703 C C . SER A 1 97 ? -3.023 1.114 -7.146 1.00 96.38 97 SER A C 1
ATOM 705 O O . SER A 1 97 ? -2.539 2.136 -6.690 1.00 96.38 97 SER A O 1
ATOM 707 N N . ALA A 1 98 ? -3.129 0.922 -8.463 1.00 97.50 98 ALA A N 1
ATOM 708 C CA . ALA A 1 98 ? -2.700 1.935 -9.432 1.00 97.50 98 ALA A CA 1
ATOM 709 C C . ALA A 1 98 ? -3.680 3.120 -9.553 1.00 97.50 98 ALA A C 1
ATOM 711 O O . ALA A 1 98 ? -3.293 4.209 -9.993 1.00 97.50 98 ALA A O 1
ATOM 712 N N . SER A 1 99 ? -4.950 2.912 -9.184 1.00 98.19 99 SER A N 1
ATOM 713 C CA . SER A 1 99 ? -6.042 3.863 -9.407 1.00 98.19 99 SER A CA 1
ATOM 714 C C . SER A 1 99 ? -6.255 4.779 -8.205 1.00 98.19 99 SER A C 1
ATOM 716 O O . SER A 1 99 ? -6.635 4.330 -7.122 1.00 98.19 99 SER A O 1
ATOM 718 N N . VAL A 1 100 ? -6.073 6.086 -8.415 1.00 98.25 100 VAL A N 1
ATOM 719 C CA . VAL A 1 100 ? -6.327 7.128 -7.402 1.00 98.25 100 VAL A CA 1
ATOM 720 C C . VAL A 1 100 ? -7.802 7.158 -6.998 1.00 98.25 100 VAL A C 1
ATOM 72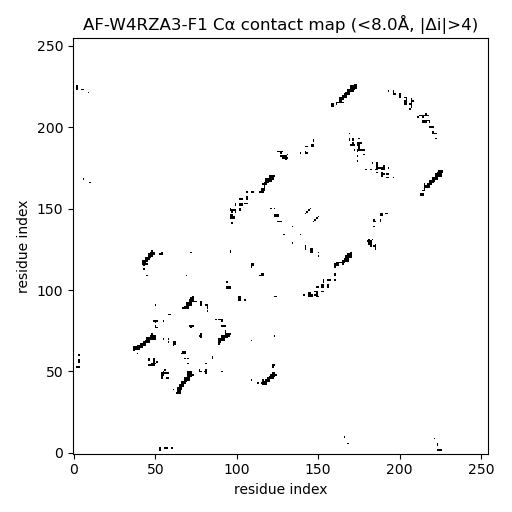2 O O . VAL A 1 100 ? -8.107 7.225 -5.810 1.00 98.25 100 VAL A O 1
ATOM 725 N N . ALA A 1 101 ? -8.716 7.020 -7.962 1.00 98.31 101 ALA A N 1
ATOM 726 C CA . ALA A 1 101 ? -10.149 6.946 -7.686 1.00 98.31 101 ALA A CA 1
ATOM 727 C C . ALA A 1 101 ? -10.492 5.734 -6.803 1.00 98.31 101 ALA A C 1
ATOM 729 O O . ALA A 1 101 ? -11.249 5.862 -5.842 1.00 98.31 101 ALA A O 1
ATOM 730 N N . ALA A 1 102 ? -9.872 4.573 -7.056 1.00 98.06 102 ALA A N 1
ATOM 731 C CA . ALA A 1 102 ? -10.054 3.398 -6.204 1.00 98.06 102 ALA A CA 1
ATOM 732 C C . ALA A 1 102 ? -9.508 3.621 -4.782 1.00 98.06 102 ALA A C 1
ATOM 734 O O . ALA A 1 102 ? -10.094 3.124 -3.822 1.00 98.06 102 ALA A O 1
ATOM 735 N N . GLN A 1 103 ? -8.428 4.397 -4.615 1.00 98.31 103 GLN A N 1
ATOM 736 C CA . GLN A 1 103 ? -7.921 4.752 -3.282 1.00 98.31 103 GLN A CA 1
ATOM 737 C C . GLN A 1 103 ? -8.886 5.662 -2.515 1.00 98.31 103 GLN A C 1
ATOM 739 O O . GLN A 1 103 ? -9.082 5.477 -1.314 1.00 98.31 103 GLN A O 1
ATOM 744 N N . GLN A 1 104 ? -9.520 6.615 -3.201 1.00 98.19 104 GLN A N 1
ATOM 745 C CA . GLN A 1 104 ? -10.539 7.485 -2.607 1.00 98.19 104 GLN A CA 1
ATOM 746 C C . GLN A 1 104 ? -11.773 6.682 -2.178 1.00 98.19 104 GLN A C 1
ATOM 748 O O . GLN A 1 104 ? -12.234 6.817 -1.046 1.00 98.19 104 GLN A O 1
ATOM 753 N N . GLN A 1 105 ? -12.260 5.790 -3.045 1.00 98.38 105 GLN A N 1
ATOM 754 C CA . GLN A 1 105 ? -13.366 4.881 -2.728 1.00 98.38 105 GLN A CA 1
ATOM 755 C C . GLN A 1 105 ? -13.028 3.957 -1.552 1.00 98.38 105 GLN A C 1
ATOM 757 O O . GLN A 1 105 ? -13.863 3.725 -0.681 1.00 98.38 105 GLN A O 1
ATOM 762 N N . LEU A 1 106 ? -11.788 3.462 -1.483 1.00 98.44 106 LEU A N 1
ATOM 763 C CA . LEU A 1 106 ? -11.326 2.659 -0.356 1.00 98.44 106 LEU A CA 1
ATOM 764 C C . LEU A 1 106 ? -11.356 3.454 0.956 1.00 98.44 106 LEU A C 1
ATOM 766 O O . LEU A 1 106 ? -11.844 2.941 1.960 1.00 98.44 106 LEU A O 1
ATOM 770 N N . ALA A 1 107 ? -10.880 4.701 0.963 1.00 98.19 107 ALA A N 1
ATOM 771 C CA . ALA A 1 107 ? -10.933 5.550 2.153 1.00 98.19 107 ALA A CA 1
ATOM 772 C C . ALA A 1 107 ? -12.380 5.812 2.612 1.00 98.19 107 ALA A C 1
ATOM 774 O O . ALA A 1 107 ? -12.669 5.716 3.805 1.00 98.19 107 ALA A O 1
ATOM 775 N N . GLN A 1 108 ? -13.301 6.047 1.671 1.00 98.25 108 GLN A N 1
ATOM 776 C CA . GLN A 1 108 ? -14.735 6.181 1.957 1.00 98.25 108 GLN A CA 1
ATOM 777 C C . GLN A 1 108 ? -15.320 4.896 2.557 1.00 98.25 108 GLN A C 1
ATOM 779 O O . GLN A 1 108 ? -16.043 4.956 3.548 1.00 98.25 108 GLN A O 1
ATOM 784 N N . ALA A 1 109 ? -14.971 3.727 2.013 1.00 98.25 109 ALA A N 1
ATOM 785 C CA . ALA A 1 109 ? -15.418 2.442 2.548 1.00 98.25 109 ALA A CA 1
ATOM 786 C C . ALA A 1 109 ? -14.900 2.202 3.977 1.00 98.25 109 ALA A C 1
ATOM 788 O O . ALA A 1 109 ? -15.648 1.738 4.838 1.00 98.25 109 ALA A O 1
ATOM 789 N N . VAL A 1 110 ? -13.643 2.566 4.259 1.00 98.19 110 VAL A N 1
ATOM 790 C CA . VAL A 1 110 ? -13.077 2.505 5.616 1.00 98.19 110 VAL A CA 1
ATOM 791 C C . VAL A 1 110 ? -13.832 3.439 6.560 1.00 98.19 110 VAL A C 1
ATOM 793 O O . VAL A 1 110 ? -14.199 3.023 7.658 1.00 98.19 110 VAL A O 1
ATOM 796 N N . GLN A 1 111 ? -14.095 4.679 6.143 1.00 97.50 111 GLN A N 1
ATOM 797 C CA . GLN A 1 111 ? -14.854 5.639 6.942 1.00 97.50 111 GLN A CA 1
ATOM 798 C C . GLN A 1 111 ? -16.269 5.133 7.235 1.00 97.50 111 GLN A C 1
ATOM 800 O O . GLN A 1 111 ? -16.698 5.163 8.384 1.00 97.50 111 GLN A O 1
ATOM 805 N N . ALA A 1 112 ? -16.969 4.615 6.226 1.00 98.00 112 ALA A N 1
ATOM 806 C CA . ALA A 1 112 ? -18.316 4.078 6.382 1.00 98.00 112 ALA A CA 1
ATOM 807 C C . ALA A 1 112 ? -18.352 2.866 7.327 1.00 98.00 112 ALA A C 1
ATOM 809 O O . ALA A 1 112 ? -19.274 2.731 8.126 1.00 98.00 112 ALA A O 1
ATOM 810 N N . HIS A 1 113 ? -17.343 1.993 7.264 1.00 97.06 113 HIS A N 1
ATOM 811 C CA . HIS A 1 113 ? -17.317 0.764 8.056 1.00 97.06 113 HIS A CA 1
ATOM 812 C C . HIS A 1 113 ? -16.824 0.968 9.502 1.00 97.06 113 HIS A C 1
ATOM 814 O O . HIS A 1 113 ? -17.304 0.310 10.426 1.00 97.06 113 HIS A O 1
ATOM 820 N N . TYR A 1 114 ? -15.852 1.860 9.719 1.00 96.94 114 TYR A N 1
ATOM 821 C CA . TYR A 1 114 ? -15.159 2.013 11.006 1.00 96.94 114 TYR A CA 1
ATOM 822 C C . TYR A 1 114 ? -15.272 3.399 11.650 1.00 96.94 114 TYR A C 1
ATOM 824 O O . TYR A 1 114 ? -14.925 3.547 12.830 1.00 96.94 114 TYR A O 1
ATOM 832 N N . GLY A 1 115 ? -15.702 4.417 10.905 1.00 96.25 115 GLY A N 1
ATOM 833 C CA . GLY A 1 115 ? -15.698 5.825 11.307 1.00 96.25 115 GLY A CA 1
ATOM 834 C C . GLY A 1 115 ? -14.295 6.432 11.357 1.00 96.25 115 GLY A C 1
ATOM 835 O O . GLY A 1 115 ? -14.048 7.466 10.744 1.00 96.25 115 GLY A O 1
ATOM 836 N N . GLN A 1 116 ? -13.364 5.776 12.056 1.00 95.19 116 GLN A N 1
ATOM 837 C CA . GLN A 1 116 ? -11.946 6.135 12.075 1.00 95.19 116 GLN A CA 1
ATOM 838 C C . GLN A 1 116 ? -11.046 4.899 11.947 1.00 95.19 116 GLN A C 1
ATOM 840 O O . GLN A 1 116 ? -11.467 3.775 12.214 1.00 95.19 116 GLN A O 1
ATOM 845 N N . LEU A 1 117 ? -9.784 5.114 11.590 1.00 97.00 117 LEU A N 1
ATOM 846 C CA . LEU A 1 117 ? -8.784 4.083 11.339 1.00 97.00 117 LEU A CA 1
ATOM 847 C C . LEU A 1 117 ? -7.596 4.230 12.295 1.00 97.00 117 LEU A C 1
ATOM 849 O O . LEU A 1 117 ? -6.960 5.282 12.341 1.00 97.00 117 LEU A O 1
ATOM 853 N N . ASP A 1 118 ? -7.261 3.167 13.028 1.00 95.81 118 ASP A N 1
ATOM 854 C CA . ASP A 1 118 ? -6.151 3.192 13.988 1.00 95.81 118 ASP A CA 1
ATOM 855 C C . ASP A 1 118 ? -4.814 2.827 13.330 1.00 95.81 118 ASP A C 1
ATOM 857 O O . ASP A 1 118 ? -3.774 3.385 13.683 1.00 95.81 118 ASP A O 1
ATOM 861 N N . ILE A 1 119 ? -4.820 1.867 12.395 1.00 96.88 119 ILE A N 1
ATOM 862 C CA . ILE A 1 119 ? -3.600 1.361 11.752 1.00 96.88 119 ILE A CA 1
ATOM 863 C C . ILE A 1 119 ? -3.823 1.155 10.253 1.00 96.88 119 ILE A C 1
ATOM 865 O O . ILE A 1 119 ? -4.704 0.398 9.855 1.00 96.88 119 ILE A O 1
ATOM 869 N N . ALA A 1 120 ? -2.974 1.747 9.416 1.00 97.50 120 ALA A N 1
ATOM 870 C CA . ALA A 1 120 ? -2.896 1.412 7.994 1.00 97.50 120 ALA A CA 1
ATOM 871 C C . ALA A 1 120 ? -1.551 0.755 7.676 1.00 97.50 120 ALA A C 1
ATOM 873 O O . ALA A 1 120 ? -0.498 1.346 7.907 1.00 97.50 120 ALA A O 1
ATOM 874 N N . PHE A 1 121 ? -1.575 -0.446 7.108 1.00 97.81 121 PHE A N 1
ATOM 875 C CA . PHE A 1 121 ? -0.411 -1.088 6.514 1.00 97.81 121 PHE A CA 1
ATOM 876 C C . PHE A 1 121 ? -0.505 -1.000 4.990 1.00 97.81 121 PHE A C 1
ATOM 878 O O . PHE A 1 121 ? -1.243 -1.751 4.346 1.00 97.81 121 PHE A O 1
ATOM 885 N N . LEU A 1 122 ? 0.250 -0.064 4.414 1.00 97.12 122 LEU A N 1
ATOM 886 C CA . LEU A 1 122 ? 0.346 0.117 2.972 1.00 97.12 122 LEU A CA 1
ATOM 887 C C . LEU A 1 122 ? 1.367 -0.876 2.415 1.00 97.12 122 LEU A C 1
ATOM 889 O O . LEU A 1 122 ? 2.566 -0.598 2.327 1.00 97.12 122 LEU A O 1
ATOM 893 N N . ASN A 1 123 ? 0.869 -2.070 2.109 1.00 97.38 123 ASN A N 1
ATOM 894 C CA . ASN A 1 123 ? 1.666 -3.219 1.704 1.00 97.38 123 ASN A CA 1
ATOM 895 C C . ASN A 1 123 ? 1.527 -3.582 0.223 1.00 97.38 123 ASN A C 1
ATOM 897 O O . ASN A 1 123 ? 2.463 -4.171 -0.320 1.00 97.38 123 ASN A O 1
ATOM 901 N N . ALA A 1 124 ? 0.414 -3.227 -0.424 1.00 95.19 124 ALA A N 1
ATOM 902 C CA . ALA A 1 124 ? 0.203 -3.509 -1.838 1.00 95.19 124 ALA A CA 1
ATOM 903 C C . ALA A 1 124 ? 1.377 -3.000 -2.682 1.00 95.19 124 ALA A C 1
ATOM 905 O O . ALA A 1 124 ? 1.823 -1.8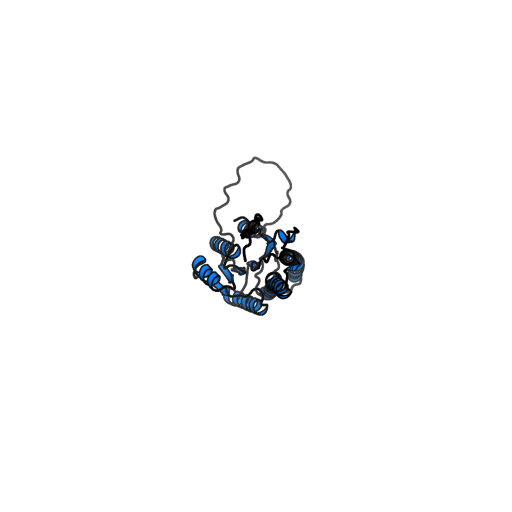60 -2.536 1.00 95.19 124 ALA A O 1
ATOM 906 N N . GLY A 1 125 ? 1.885 -3.869 -3.549 1.00 93.62 125 GLY A N 1
ATOM 907 C CA . GLY A 1 125 ? 2.992 -3.552 -4.428 1.00 93.62 125 GLY A CA 1
ATOM 908 C C . GLY A 1 125 ? 3.348 -4.711 -5.346 1.00 93.62 125 GLY A C 1
ATOM 909 O O . GLY A 1 125 ? 3.016 -5.864 -5.070 1.00 93.62 125 GLY A O 1
ATOM 910 N N . VAL A 1 126 ? 4.049 -4.392 -6.426 1.00 95.19 126 VAL A N 1
ATOM 911 C CA . VAL A 1 126 ? 4.608 -5.349 -7.384 1.00 95.19 126 VAL A CA 1
ATOM 912 C C . VAL A 1 126 ? 6.131 -5.303 -7.349 1.00 95.19 126 VAL A C 1
ATOM 914 O O . VAL A 1 126 ? 6.736 -4.262 -7.078 1.00 95.19 126 VAL A O 1
ATOM 917 N N . SER A 1 127 ? 6.759 -6.446 -7.618 1.00 93.50 127 SER A N 1
ATOM 918 C CA . SER A 1 127 ? 8.211 -6.577 -7.727 1.00 93.50 127 SER A CA 1
ATOM 919 C C . SER A 1 127 ? 8.548 -7.109 -9.113 1.00 93.50 127 SER A C 1
ATOM 921 O O . SER A 1 127 ? 8.526 -8.314 -9.349 1.00 93.50 127 SER A O 1
ATOM 923 N N . VAL A 1 128 ? 8.789 -6.188 -10.044 1.00 94.31 128 VAL A N 1
ATOM 924 C CA . VAL A 1 128 ? 9.161 -6.500 -11.427 1.00 94.31 128 VAL A CA 1
ATOM 925 C C . VAL A 1 128 ? 10.677 -6.394 -11.557 1.00 94.31 128 VAL A C 1
ATOM 927 O O . VAL A 1 128 ? 11.271 -5.403 -11.127 1.00 94.31 128 VAL A O 1
ATOM 930 N N . TRP A 1 129 ? 11.288 -7.434 -12.126 1.00 95.25 129 TRP A N 1
ATOM 931 C CA . TRP A 1 129 ? 12.736 -7.564 -12.271 1.00 95.25 129 TRP A CA 1
ATOM 932 C C . TRP A 1 129 ? 13.115 -7.684 -13.743 1.00 95.25 129 TRP A C 1
ATOM 934 O O . TRP A 1 129 ? 12.944 -8.741 -14.353 1.00 95.25 129 TRP A O 1
ATOM 944 N N . ALA A 1 130 ? 13.687 -6.623 -14.293 1.00 95.25 130 ALA A N 1
ATOM 945 C CA . ALA A 1 130 ? 14.103 -6.560 -15.687 1.00 95.25 130 ALA A CA 1
ATOM 946 C C . ALA A 1 130 ? 15.447 -5.826 -15.810 1.00 95.25 130 ALA A C 1
ATOM 948 O O . ALA A 1 130 ? 15.714 -4.909 -15.018 1.00 95.25 130 ALA A O 1
ATOM 949 N N . PRO A 1 131 ? 16.323 -6.251 -16.738 1.00 96.62 131 PRO A N 1
ATOM 950 C CA . PRO A 1 131 ? 17.512 -5.488 -17.085 1.00 96.62 131 PRO A CA 1
ATOM 951 C C . PRO A 1 131 ? 17.093 -4.163 -17.749 1.00 96.62 131 PRO A C 1
ATOM 953 O O . PRO A 1 131 ? 15.928 -3.986 -18.102 1.00 96.62 131 PRO A O 1
ATOM 956 N N . ILE A 1 132 ? 18.005 -3.193 -17.834 1.00 96.12 132 ILE A N 1
ATOM 957 C CA . ILE A 1 132 ? 17.638 -1.819 -18.217 1.00 96.12 132 ILE A CA 1
ATOM 958 C C . ILE A 1 132 ? 17.094 -1.745 -19.650 1.00 96.12 132 ILE A C 1
ATOM 960 O O . ILE A 1 132 ? 16.172 -0.982 -19.909 1.00 96.12 132 ILE A O 1
ATOM 964 N N . GLU A 1 133 ? 17.618 -2.587 -20.535 1.00 97.44 133 GLU A N 1
ATOM 965 C CA . GLU A 1 133 ? 17.244 -2.718 -21.940 1.00 97.44 133 GLU A CA 1
ATOM 966 C C . GLU A 1 133 ? 15.829 -3.275 -22.169 1.00 97.44 133 GLU A C 1
ATOM 968 O O . GLU A 1 133 ? 15.239 -3.003 -23.211 1.00 97.44 133 GLU A O 1
ATOM 973 N N . ASP A 1 134 ? 15.260 -3.996 -21.196 1.00 97.69 134 ASP A N 1
ATOM 974 C CA . ASP A 1 134 ? 13.940 -4.637 -21.318 1.00 97.69 134 ASP A CA 1
ATOM 975 C C . ASP A 1 134 ? 12.807 -3.790 -20.709 1.00 97.69 134 ASP A C 1
ATOM 977 O O . ASP A 1 134 ? 11.631 -4.163 -20.779 1.00 97.69 134 ASP A O 1
ATOM 981 N N . TRP A 1 135 ? 13.127 -2.666 -20.058 1.00 97.44 135 TRP A N 1
ATOM 982 C CA . TRP A 1 135 ? 12.106 -1.799 -19.475 1.00 97.44 135 TRP A CA 1
ATOM 983 C C . TRP A 1 135 ? 11.375 -1.008 -20.554 1.00 97.44 135 TRP A C 1
ATOM 985 O O . TRP A 1 135 ? 11.964 -0.218 -21.285 1.00 97.44 135 TRP A O 1
ATOM 995 N N . THR A 1 136 ? 10.053 -1.161 -20.584 1.00 98.00 136 THR A N 1
ATOM 996 C CA . THR A 1 136 ? 9.165 -0.291 -21.354 1.00 98.00 136 THR A CA 1
ATOM 997 C C . THR A 1 136 ? 8.631 0.838 -20.476 1.00 98.00 136 THR A C 1
ATOM 999 O O . THR A 1 136 ? 8.489 0.680 -19.259 1.00 98.00 136 THR A O 1
ATOM 1002 N N . GLU A 1 137 ? 8.274 1.961 -21.098 1.00 98.06 137 GLU A N 1
ATOM 1003 C CA . GLU A 1 137 ? 7.601 3.084 -20.428 1.00 98.06 137 GLU A CA 1
ATOM 1004 C C . GLU A 1 137 ? 6.331 2.617 -19.703 1.00 98.06 137 GLU A C 1
ATOM 1006 O O . GLU A 1 137 ? 6.154 2.868 -18.515 1.00 98.06 137 GLU A O 1
ATOM 1011 N N . GLN A 1 138 ? 5.507 1.802 -20.368 1.00 98.12 138 GLN A N 1
ATOM 1012 C CA . GLN A 1 138 ? 4.288 1.248 -19.780 1.00 98.12 138 GLN A CA 1
ATOM 1013 C C . GLN A 1 138 ? 4.559 0.426 -18.507 1.00 98.12 138 GLN A C 1
ATOM 1015 O O . GLN A 1 138 ? 3.824 0.539 -17.523 1.00 98.12 138 GLN A O 1
ATOM 1020 N N . ALA A 1 139 ? 5.596 -0.420 -18.504 1.00 97.31 139 ALA A N 1
ATOM 1021 C CA . ALA A 1 139 ? 5.941 -1.227 -17.335 1.00 97.31 139 ALA A CA 1
ATOM 1022 C C . ALA A 1 139 ? 6.490 -0.360 -16.190 1.00 97.31 139 ALA A C 1
ATOM 1024 O O . ALA A 1 139 ? 6.186 -0.614 -15.014 1.00 97.31 139 ALA A O 1
ATOM 1025 N N . PHE A 1 140 ? 7.284 0.660 -16.526 1.00 98.12 140 PHE A N 1
ATOM 1026 C CA . PHE A 1 140 ? 7.794 1.645 -15.577 1.00 98.12 140 PHE A CA 1
ATOM 1027 C C . PHE A 1 140 ? 6.637 2.387 -14.898 1.00 98.12 140 PHE A C 1
ATOM 1029 O O . PHE A 1 140 ? 6.530 2.380 -13.667 1.00 98.12 140 PHE A O 1
ATOM 1036 N N . ASP A 1 141 ? 5.722 2.932 -15.699 1.00 98.38 141 ASP A N 1
ATOM 1037 C CA . ASP A 1 141 ? 4.553 3.673 -15.238 1.00 98.38 141 ASP A CA 1
ATOM 1038 C C . ASP A 1 141 ? 3.641 2.815 -14.374 1.00 98.38 141 ASP A C 1
ATOM 1040 O O . ASP A 1 141 ? 3.212 3.252 -13.306 1.00 98.38 141 ASP A O 1
ATOM 1044 N N . ALA A 1 142 ? 3.385 1.567 -14.776 1.00 97.94 142 ALA A N 1
ATOM 1045 C CA . ALA A 1 142 ? 2.605 0.631 -13.975 1.00 97.94 142 ALA A CA 1
ATOM 1046 C C . ALA A 1 142 ? 3.263 0.371 -12.608 1.00 97.94 142 ALA A C 1
ATOM 1048 O O . ALA A 1 142 ? 2.588 0.389 -11.574 1.00 97.94 142 ALA A O 1
ATOM 1049 N N . SER A 1 143 ? 4.588 0.189 -12.578 1.00 97.62 143 SER A N 1
ATOM 1050 C CA . SER A 1 143 ? 5.335 -0.049 -11.338 1.00 97.62 143 SER A CA 1
ATOM 1051 C C . SER A 1 143 ? 5.263 1.151 -10.392 1.00 97.62 143 SER A C 1
ATOM 1053 O O . SER A 1 143 ? 4.975 0.984 -9.204 1.00 97.62 143 SER A O 1
ATOM 1055 N N . PHE A 1 144 ? 5.467 2.368 -10.901 1.00 98.31 144 PHE A N 1
ATOM 1056 C CA . PHE A 1 144 ? 5.351 3.593 -10.105 1.00 98.31 144 PHE A CA 1
ATOM 1057 C C . PHE A 1 144 ? 3.908 3.897 -9.699 1.00 98.31 144 PHE A C 1
ATOM 1059 O O . PHE A 1 144 ? 3.666 4.336 -8.570 1.00 98.31 144 PHE A O 1
ATOM 1066 N N . ALA A 1 145 ? 2.938 3.628 -10.573 1.00 98.44 145 ALA A N 1
ATOM 1067 C CA . ALA A 1 145 ? 1.528 3.815 -10.271 1.00 98.44 145 ALA A CA 1
ATOM 1068 C C . ALA A 1 145 ? 1.101 2.957 -9.074 1.00 98.44 145 ALA A C 1
ATOM 1070 O O . ALA A 1 145 ? 0.485 3.476 -8.144 1.00 98.44 145 ALA A O 1
ATOM 1071 N N . ILE A 1 146 ? 1.482 1.677 -9.073 1.00 97.88 146 ILE A N 1
ATOM 1072 C CA . ILE A 1 146 ? 1.124 0.715 -8.025 1.00 97.88 146 ILE A CA 1
ATOM 1073 C C . ILE A 1 146 ? 1.920 0.954 -6.738 1.00 97.88 146 ILE A C 1
ATOM 1075 O O . ILE A 1 146 ? 1.338 0.970 -5.656 1.00 97.88 146 ILE A O 1
ATOM 1079 N N . ASN A 1 147 ? 3.244 1.114 -6.827 1.00 97.44 147 ASN A N 1
ATOM 1080 C CA . ASN A 1 147 ? 4.106 1.117 -5.639 1.00 97.44 147 ASN A CA 1
ATOM 1081 C C . ASN A 1 147 ? 4.238 2.490 -4.972 1.00 97.44 147 ASN A C 1
ATOM 1083 O O . ASN A 1 147 ? 4.628 2.544 -3.806 1.00 97.44 147 ASN A O 1
ATOM 1087 N N . VAL A 1 148 ? 3.975 3.583 -5.698 1.00 97.50 148 VAL A N 1
ATOM 1088 C CA . VAL A 1 148 ? 4.247 4.952 -5.228 1.00 97.50 148 VAL A CA 1
ATOM 1089 C C . VAL A 1 148 ? 2.997 5.820 -5.296 1.00 97.50 148 VAL A C 1
ATOM 1091 O O . VAL A 1 148 ? 2.489 6.239 -4.256 1.00 97.50 148 VAL A O 1
ATOM 1094 N N . LYS A 1 149 ? 2.474 6.068 -6.505 1.00 98.19 149 LYS A N 1
ATOM 1095 C CA . LYS A 1 149 ? 1.365 7.008 -6.733 1.00 98.19 149 LYS A CA 1
ATOM 1096 C C . LYS A 1 149 ? 0.127 6.615 -5.933 1.00 98.19 149 LYS A C 1
ATOM 1098 O O . LYS A 1 149 ? -0.382 7.413 -5.154 1.00 98.19 149 LYS A O 1
ATOM 1103 N N . GLY A 1 150 ? -0.338 5.380 -6.097 1.00 97.75 150 GLY A N 1
ATOM 1104 C CA . GLY A 1 150 ? -1.511 4.872 -5.397 1.00 97.75 150 GLY A CA 1
ATOM 1105 C C . GLY A 1 150 ? -1.409 5.002 -3.882 1.00 97.75 150 GLY A C 1
ATOM 1106 O O . GLY A 1 150 ? -2.214 5.713 -3.286 1.00 97.75 150 GLY A O 1
ATOM 1107 N N . PRO A 1 151 ? -0.407 4.383 -3.238 1.00 95.62 151 PRO A N 1
ATOM 1108 C CA . PRO A 1 151 ? -0.252 4.474 -1.794 1.00 95.62 151 PRO A CA 1
ATOM 1109 C C . PRO A 1 151 ? -0.111 5.908 -1.262 1.00 95.62 151 PRO A C 1
ATOM 1111 O O . PRO A 1 151 ? -0.614 6.192 -0.175 1.00 95.62 151 PRO A O 1
ATOM 1114 N N . TYR A 1 152 ? 0.510 6.820 -2.019 1.00 96.62 152 TYR A N 1
ATOM 1115 C CA . TYR A 1 152 ? 0.559 8.243 -1.671 1.00 96.62 152 TYR A CA 1
ATOM 1116 C C . TYR A 1 152 ? -0.845 8.868 -1.624 1.00 96.62 152 TYR A C 1
ATOM 1118 O O . TYR A 1 152 ? -1.224 9.472 -0.621 1.00 96.62 152 TYR A O 1
ATOM 1126 N N . PHE A 1 153 ? -1.657 8.668 -2.664 1.00 98.00 153 PHE A N 1
ATOM 1127 C CA . PHE A 1 153 ? -3.021 9.203 -2.698 1.00 98.00 153 PHE A CA 1
ATOM 1128 C C . PHE A 1 153 ? -3.973 8.494 -1.731 1.00 98.00 153 PHE A C 1
ATOM 1130 O O . PHE A 1 153 ? -4.887 9.126 -1.207 1.00 98.00 153 PHE A O 1
ATOM 1137 N N . LEU A 1 154 ? -3.737 7.218 -1.418 1.00 97.81 154 LEU A N 1
ATOM 1138 C CA . LEU A 1 154 ? -4.444 6.545 -0.332 1.00 97.81 154 LEU A CA 1
ATOM 1139 C C . LEU A 1 154 ? -4.117 7.187 1.018 1.00 97.81 154 LEU A C 1
ATOM 1141 O O . LEU A 1 154 ? -5.023 7.434 1.805 1.00 97.81 154 LEU A O 1
ATOM 1145 N N . MET A 1 155 ? -2.842 7.488 1.284 1.00 94.81 155 MET A N 1
ATOM 1146 C CA . MET A 1 155 ? -2.441 8.188 2.506 1.00 94.81 155 MET A CA 1
ATOM 1147 C C . MET A 1 155 ? -3.154 9.530 2.636 1.00 94.81 155 MET A C 1
ATOM 1149 O O . MET A 1 155 ? -3.730 9.808 3.684 1.00 94.81 155 MET A O 1
ATOM 1153 N N . GLN A 1 156 ? -3.166 10.319 1.559 1.00 95.19 156 GLN A N 1
ATOM 1154 C CA . GLN A 1 156 ? -3.875 11.595 1.507 1.00 95.19 156 GLN A CA 1
ATOM 1155 C C . GLN A 1 156 ? -5.378 11.423 1.780 1.00 95.19 156 GLN A C 1
ATOM 1157 O O . GLN A 1 156 ? -5.935 12.143 2.606 1.00 95.19 156 GLN A O 1
ATOM 1162 N N . ALA A 1 157 ? -6.027 10.449 1.134 1.00 97.12 157 ALA A N 1
ATOM 1163 C CA . ALA A 1 157 ? -7.457 10.191 1.293 1.00 97.12 157 ALA A CA 1
ATOM 1164 C C . ALA A 1 157 ? -7.831 9.679 2.697 1.00 97.12 157 ALA A C 1
ATOM 1166 O O . ALA A 1 157 ? -8.939 9.927 3.165 1.00 97.12 157 ALA A O 1
ATOM 1167 N N . LEU A 1 158 ? -6.917 8.987 3.385 1.00 96.31 158 LEU A N 1
ATOM 1168 C CA . LEU A 1 158 ? -7.132 8.480 4.742 1.00 96.31 158 LEU A CA 1
ATOM 1169 C C . LEU A 1 158 ? -6.928 9.536 5.837 1.00 96.31 158 LEU A C 1
ATOM 1171 O O . LEU A 1 158 ? -7.348 9.288 6.967 1.00 96.31 158 LEU A O 1
ATOM 1175 N N . LEU A 1 159 ? -6.331 10.701 5.538 1.00 94.25 159 LEU A N 1
ATOM 1176 C CA . LEU A 1 159 ? -6.061 11.747 6.539 1.00 94.25 159 LEU A CA 1
ATOM 1177 C C . LEU A 1 159 ? -7.279 12.104 7.408 1.00 94.25 159 LEU A C 1
ATOM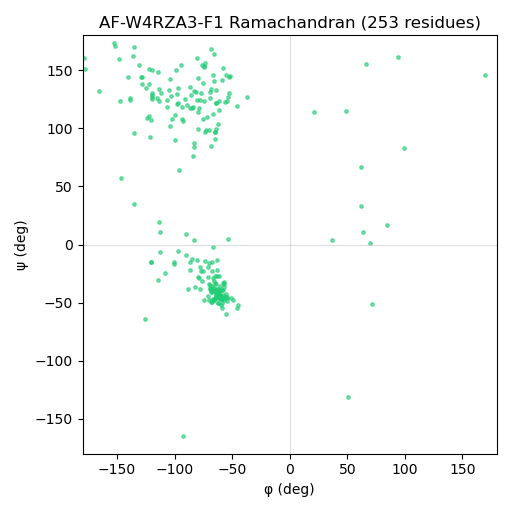 1179 O O . LEU A 1 159 ? -7.128 12.084 8.629 1.00 94.25 159 LEU A O 1
ATOM 1183 N N . PRO A 1 160 ? -8.483 12.348 6.849 1.00 92.94 160 PRO A N 1
ATOM 1184 C CA . PRO A 1 160 ? -9.659 12.704 7.648 1.00 92.94 160 PRO A CA 1
ATOM 1185 C C . PRO A 1 160 ? -10.207 11.546 8.492 1.00 92.94 160 PRO A C 1
ATOM 1187 O O . PRO A 1 160 ? -11.016 11.767 9.390 1.00 92.94 160 PRO A O 1
ATOM 1190 N N . VAL A 1 161 ? -9.808 10.311 8.178 1.00 94.62 161 VAL A N 1
ATOM 1191 C CA . VAL A 1 161 ? -10.323 9.081 8.789 1.00 94.62 161 VAL A CA 1
ATOM 1192 C C . VAL A 1 161 ? -9.352 8.547 9.844 1.00 94.62 161 VAL A C 1
ATOM 1194 O O . VAL A 1 161 ? -9.732 7.703 10.646 1.00 94.62 161 VAL A O 1
ATOM 1197 N N . PHE A 1 162 ? -8.100 9.005 9.902 1.00 94.19 162 PHE A N 1
ATOM 1198 C CA . PHE A 1 162 ? -7.171 8.528 10.925 1.00 94.19 162 PHE A CA 1
ATOM 1199 C C . PHE A 1 162 ? -7.629 8.898 12.341 1.00 94.19 162 PHE A C 1
ATOM 1201 O O . PHE A 1 162 ? -7.972 10.040 12.640 1.00 94.19 162 PHE A O 1
ATOM 1208 N N . ALA A 1 163 ? -7.583 7.914 13.237 1.00 92.50 163 ALA A N 1
ATOM 1209 C CA . ALA A 1 163 ? -7.775 8.119 14.663 1.00 92.50 163 ALA A CA 1
ATOM 1210 C C . ALA A 1 163 ? -6.603 8.911 15.273 1.00 92.50 163 ALA A C 1
ATOM 1212 O O . ALA A 1 163 ? -5.538 9.065 14.674 1.00 92.50 163 ALA A O 1
ATOM 1213 N N . ASN A 1 164 ? -6.764 9.380 16.510 1.00 85.75 164 ASN A N 1
ATOM 1214 C CA . ASN A 1 164 ? -5.672 9.985 17.266 1.00 85.75 164 ASN A CA 1
ATOM 1215 C C . ASN A 1 164 ? -5.493 9.258 18.611 1.00 85.75 164 ASN A C 1
ATOM 1217 O O . ASN A 1 164 ? -6.346 9.405 19.486 1.00 85.75 164 ASN A O 1
ATOM 1221 N N . PRO A 1 165 ? -4.408 8.482 18.805 1.00 87.88 165 PRO A N 1
ATOM 1222 C CA . PRO A 1 165 ? -3.289 8.258 17.882 1.00 87.88 165 PRO A CA 1
ATOM 1223 C C . PRO A 1 165 ? -3.624 7.294 16.726 1.00 87.88 165 PRO A C 1
ATOM 1225 O O . PRO A 1 165 ? -4.439 6.390 16.894 1.00 87.88 165 PRO A O 1
ATOM 1228 N N . ALA A 1 166 ? -2.907 7.426 15.603 1.00 90.06 166 ALA A N 1
ATOM 1229 C CA . ALA A 1 166 ? -2.909 6.464 14.496 1.00 90.06 166 ALA A CA 1
ATOM 1230 C C . ALA A 1 166 ? -1.484 6.100 14.056 1.00 90.06 166 ALA A C 1
ATOM 1232 O O . ALA A 1 166 ? -0.542 6.883 14.208 1.00 90.06 166 ALA A O 1
ATOM 1233 N N . ALA A 1 167 ? -1.334 4.908 13.479 1.00 91.50 167 ALA A N 1
ATOM 1234 C CA . ALA A 1 167 ? -0.074 4.405 12.950 1.00 91.50 167 ALA A CA 1
ATOM 1235 C C . ALA A 1 167 ? -0.189 4.050 11.466 1.00 91.50 167 ALA A C 1
ATOM 1237 O O . ALA A 1 167 ? -1.144 3.417 11.022 1.00 91.50 167 ALA A O 1
ATOM 1238 N N . VAL A 1 168 ? 0.840 4.406 10.704 1.00 92.88 168 VAL A N 1
ATOM 1239 C CA . VAL A 1 168 ? 0.973 4.019 9.302 1.00 92.88 168 VAL A CA 1
ATOM 1240 C C . VAL A 1 168 ? 2.250 3.215 9.139 1.00 92.88 168 VAL A C 1
ATOM 1242 O O . VAL A 1 168 ? 3.324 3.622 9.579 1.00 92.88 168 VAL A O 1
ATOM 1245 N N . VAL A 1 169 ? 2.143 2.069 8.486 1.00 93.12 169 VAL A N 1
ATOM 1246 C CA . VAL A 1 169 ? 3.280 1.223 8.143 1.00 93.12 169 VAL A CA 1
ATOM 1247 C C . VAL A 1 169 ? 3.401 1.188 6.630 1.00 93.12 169 VAL A C 1
ATOM 1249 O O . VAL A 1 169 ? 2.434 0.871 5.940 1.00 93.12 169 VAL A O 1
ATOM 1252 N N . LEU A 1 170 ? 4.584 1.516 6.116 1.00 92.50 170 LEU A N 1
ATOM 1253 C CA . LEU A 1 170 ? 4.883 1.472 4.684 1.00 92.50 170 LEU A CA 1
ATOM 1254 C C . LEU A 1 170 ? 5.795 0.274 4.409 1.00 92.50 170 LEU A C 1
ATOM 1256 O O . LEU A 1 170 ? 6.855 0.139 5.032 1.00 92.50 170 LEU A O 1
ATOM 1260 N N . ASN A 1 171 ? 5.383 -0.608 3.496 1.00 92.81 171 ASN A N 1
ATOM 1261 C CA . ASN A 1 171 ? 6.187 -1.770 3.124 1.00 92.81 171 ASN A CA 1
ATOM 1262 C C . ASN A 1 171 ? 7.296 -1.368 2.137 1.00 92.81 171 ASN A C 1
ATOM 1264 O O . ASN A 1 171 ? 7.061 -1.239 0.928 1.00 92.81 171 ASN A O 1
ATOM 1268 N N . THR A 1 172 ? 8.512 -1.188 2.653 1.00 92.25 172 THR A N 1
ATOM 1269 C CA . THR A 1 172 ? 9.710 -0.910 1.854 1.00 92.25 172 THR A CA 1
ATOM 1270 C C . THR A 1 172 ? 10.440 -2.215 1.505 1.00 92.25 172 THR A C 1
ATOM 1272 O O . THR A 1 172 ? 9.879 -3.310 1.584 1.00 92.25 172 THR A O 1
ATOM 1275 N N . SER A 1 173 ? 11.694 -2.130 1.065 1.00 91.00 173 SER A N 1
ATOM 1276 C CA . SER A 1 173 ? 12.505 -3.301 0.738 1.00 91.00 173 SER A CA 1
ATOM 1277 C C . SER A 1 173 ? 13.976 -3.037 1.020 1.00 91.00 173 SER A C 1
ATOM 1279 O O . SER A 1 173 ? 14.403 -1.885 1.056 1.00 91.00 173 SER A O 1
ATOM 1281 N N . ILE A 1 174 ? 14.756 -4.107 1.178 1.00 89.38 174 ILE A N 1
ATOM 1282 C CA . ILE A 1 174 ? 16.219 -4.029 1.259 1.00 89.38 174 ILE A CA 1
ATOM 1283 C C . ILE A 1 174 ? 16.786 -3.342 0.009 1.00 89.38 174 ILE A C 1
ATOM 1285 O O . ILE A 1 174 ? 17.703 -2.537 0.122 1.00 89.38 174 ILE A O 1
ATOM 1289 N N . ASN A 1 175 ? 16.155 -3.543 -1.154 1.00 88.56 175 ASN A N 1
ATOM 1290 C CA . ASN A 1 175 ? 16.511 -2.901 -2.420 1.00 88.56 175 ASN A CA 1
ATOM 1291 C C . ASN A 1 175 ? 16.355 -1.372 -2.402 1.00 88.56 175 ASN A C 1
ATOM 1293 O O . ASN A 1 175 ? 16.881 -0.711 -3.282 1.00 88.56 175 ASN A O 1
ATOM 1297 N N . ALA A 1 176 ? 15.690 -0.784 -1.401 1.00 88.44 176 ALA A N 1
ATOM 1298 C CA . ALA A 1 176 ? 15.726 0.668 -1.203 1.00 88.44 176 ALA A CA 1
ATOM 1299 C C . ALA A 1 176 ? 17.119 1.175 -0.769 1.00 88.44 176 ALA A C 1
ATOM 1301 O O . ALA A 1 176 ? 17.364 2.378 -0.792 1.00 88.44 176 ALA A O 1
ATOM 1302 N N . HIS A 1 177 ? 18.004 0.273 -0.334 1.00 87.69 177 HIS A N 1
ATOM 1303 C CA . HIS A 1 177 ? 19.319 0.581 0.227 1.00 87.69 177 HIS A CA 1
ATOM 1304 C C . HIS A 1 177 ? 20.485 -0.040 -0.549 1.00 87.69 177 HIS A C 1
ATOM 1306 O O . HIS A 1 177 ? 21.625 0.352 -0.321 1.00 87.69 177 HIS A O 1
ATOM 1312 N N . VAL A 1 178 ? 20.228 -1.018 -1.424 1.00 86.94 178 VAL A N 1
ATOM 1313 C CA . VAL A 1 178 ? 21.274 -1.769 -2.133 1.00 86.94 178 VAL A CA 1
ATOM 1314 C C . VAL A 1 178 ? 21.016 -1.801 -3.638 1.00 86.94 178 VAL A C 1
ATOM 1316 O O . VAL A 1 178 ? 19.874 -1.912 -4.081 1.00 86.94 178 VAL A O 1
ATOM 1319 N N . GLY A 1 179 ? 22.089 -1.740 -4.428 1.00 88.94 179 GLY A N 1
ATOM 1320 C CA . GLY A 1 179 ? 22.039 -1.814 -5.889 1.00 88.94 179 GLY A CA 1
ATOM 1321 C C . GLY A 1 179 ? 21.996 -3.253 -6.398 1.00 88.94 179 GLY A C 1
ATOM 1322 O O . GLY A 1 179 ? 23.004 -3.772 -6.867 1.00 88.94 179 GLY A O 1
ATOM 1323 N N . THR A 1 180 ? 20.846 -3.922 -6.300 1.00 91.81 180 THR A N 1
ATOM 1324 C CA . THR A 1 180 ? 20.686 -5.277 -6.853 1.00 91.81 180 THR A CA 1
ATOM 1325 C C . THR A 1 180 ? 20.403 -5.224 -8.355 1.00 91.81 180 THR A C 1
ATOM 1327 O O . THR A 1 180 ? 19.506 -4.499 -8.799 1.00 91.81 180 THR A O 1
ATOM 1330 N N . ALA A 1 181 ? 21.130 -6.030 -9.134 1.00 94.44 181 ALA A N 1
ATOM 1331 C CA . ALA A 1 181 ? 20.940 -6.146 -10.578 1.00 94.44 181 ALA A CA 1
ATOM 1332 C C . ALA A 1 181 ? 19.468 -6.420 -10.940 1.00 94.44 181 ALA A C 1
ATOM 1334 O O . ALA A 1 181 ? 18.762 -7.129 -10.220 1.00 94.44 181 ALA A O 1
ATOM 1335 N N . ARG A 1 182 ? 19.017 -5.856 -12.070 1.00 95.94 182 ARG A N 1
ATOM 1336 C CA . ARG A 1 182 ? 17.647 -5.988 -12.612 1.00 95.94 182 ARG A CA 1
ATOM 1337 C C . ARG A 1 182 ? 16.526 -5.394 -11.746 1.00 95.94 182 ARG A C 1
ATOM 1339 O O . ARG A 1 182 ? 15.357 -5.639 -12.021 1.00 95.94 182 ARG A O 1
ATOM 1346 N N . SER A 1 183 ? 16.851 -4.630 -10.701 1.00 95.44 183 SER A N 1
ATOM 1347 C CA . SER A 1 183 ? 15.853 -4.067 -9.779 1.00 95.44 183 SER A CA 1
ATOM 1348 C C . SER A 1 183 ? 15.722 -2.548 -9.833 1.00 95.44 183 SER A C 1
ATOM 1350 O O . SER A 1 183 ? 15.061 -1.994 -8.966 1.00 95.44 183 SER A O 1
ATOM 1352 N N . SER A 1 184 ? 16.316 -1.869 -10.821 1.00 95.44 184 SER A N 1
ATOM 1353 C CA . SER A 1 184 ? 16.425 -0.399 -10.884 1.00 95.44 184 SER A CA 1
ATOM 1354 C C . SER A 1 184 ? 15.113 0.327 -10.556 1.00 95.44 184 SER A C 1
ATOM 1356 O O . SER A 1 184 ? 15.061 1.116 -9.614 1.00 95.44 184 SER A O 1
ATOM 1358 N N . VAL A 1 185 ? 14.031 -0.002 -11.266 1.00 97.06 185 VAL A N 1
ATOM 1359 C CA . VAL A 1 185 ? 12.701 0.592 -11.056 1.00 97.06 185 VAL A CA 1
ATOM 1360 C C . VAL A 1 185 ? 12.113 0.171 -9.710 1.00 97.06 185 VAL A C 1
ATOM 1362 O O . VAL A 1 185 ? 11.677 1.016 -8.932 1.00 97.06 185 VAL A O 1
ATOM 1365 N N . TYR A 1 186 ? 12.140 -1.122 -9.379 1.00 96.19 186 TYR A N 1
ATOM 1366 C CA . TYR A 1 186 ? 11.607 -1.618 -8.108 1.00 96.19 186 TYR A CA 1
ATOM 1367 C C . TYR A 1 186 ? 12.295 -0.968 -6.893 1.00 96.19 186 TYR A C 1
ATOM 1369 O O . TYR A 1 186 ? 11.619 -0.429 -6.013 1.00 96.19 186 TYR A O 1
ATOM 1377 N N . ALA A 1 187 ? 13.627 -0.957 -6.873 1.00 95.75 187 ALA A N 1
ATOM 1378 C CA . ALA A 1 187 ? 14.464 -0.290 -5.883 1.00 95.75 187 ALA A CA 1
ATOM 1379 C C . ALA A 1 187 ? 14.105 1.195 -5.761 1.00 95.75 187 ALA A C 1
ATOM 1381 O O . ALA A 1 187 ? 13.843 1.661 -4.650 1.00 95.75 187 ALA A O 1
ATOM 1382 N N . ALA A 1 188 ? 13.993 1.906 -6.890 1.00 97.19 188 ALA A N 1
ATOM 1383 C CA . ALA A 1 188 ? 13.594 3.310 -6.915 1.00 97.19 188 ALA A CA 1
ATOM 1384 C C . ALA A 1 188 ? 12.217 3.530 -6.269 1.00 97.19 188 ALA A C 1
ATOM 1386 O O . ALA A 1 188 ? 12.080 4.402 -5.410 1.00 97.19 188 ALA A O 1
ATOM 1387 N N . THR A 1 189 ? 11.212 2.698 -6.579 1.00 97.19 189 THR A N 1
ATOM 1388 C CA . THR A 1 189 ? 9.882 2.822 -5.951 1.00 97.19 189 THR A CA 1
ATOM 1389 C C . THR A 1 189 ? 9.920 2.608 -4.434 1.00 97.19 189 THR A C 1
ATOM 1391 O O . THR A 1 189 ? 9.251 3.317 -3.682 1.00 97.19 189 THR A O 1
ATOM 1394 N N . LYS A 1 190 ? 10.738 1.668 -3.943 1.00 95.06 190 LYS A N 1
ATOM 1395 C CA . LYS A 1 190 ? 10.869 1.402 -2.502 1.00 95.06 190 LYS A CA 1
ATOM 1396 C C . LYS A 1 190 ? 11.707 2.465 -1.783 1.00 95.06 190 LYS A C 1
ATOM 1398 O O . LYS A 1 190 ? 11.404 2.779 -0.630 1.00 95.06 190 LYS A O 1
ATOM 1403 N N . ALA A 1 191 ? 12.693 3.057 -2.456 1.00 95.44 191 ALA A N 1
ATOM 1404 C CA . ALA A 1 191 ? 13.436 4.218 -1.969 1.00 95.44 191 ALA A CA 1
ATOM 1405 C C . ALA A 1 191 ? 12.552 5.474 -1.891 1.00 95.44 191 ALA A C 1
ATOM 1407 O O . ALA A 1 191 ? 12.591 6.184 -0.883 1.00 95.44 191 ALA A O 1
ATOM 1408 N N . ALA A 1 192 ? 11.688 5.703 -2.887 1.00 95.31 192 ALA A N 1
ATOM 1409 C CA . ALA A 1 192 ? 10.693 6.774 -2.852 1.00 95.31 192 ALA A CA 1
ATOM 1410 C C . ALA A 1 192 ? 9.806 6.649 -1.607 1.00 95.31 192 ALA A C 1
ATOM 1412 O O . ALA A 1 192 ? 9.631 7.616 -0.868 1.00 95.31 192 ALA A O 1
ATOM 1413 N N . PHE A 1 193 ? 9.335 5.437 -1.304 1.00 89.81 193 PHE A N 1
ATOM 1414 C CA . PHE A 1 193 ? 8.476 5.200 -0.148 1.00 89.81 193 PHE A CA 1
ATOM 1415 C 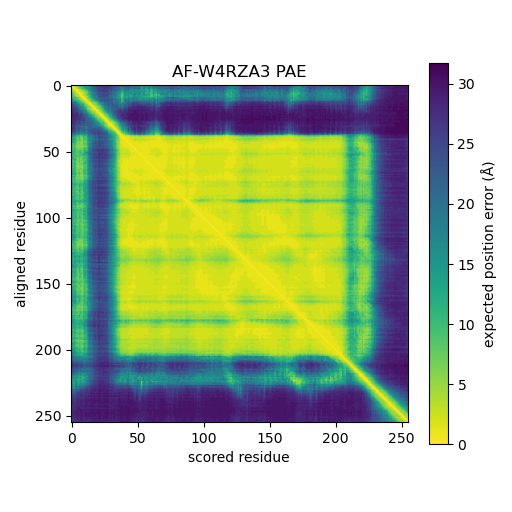C . PHE A 1 193 ? 9.189 5.437 1.193 1.00 89.81 193 PHE A C 1
ATOM 1417 O O . PHE A 1 193 ? 8.611 6.008 2.119 1.00 89.81 193 PHE A O 1
ATOM 1424 N N . LEU A 1 194 ? 10.468 5.057 1.285 1.00 89.94 194 LEU A N 1
ATOM 1425 C CA . LEU A 1 194 ? 11.309 5.348 2.445 1.00 89.94 194 LEU A CA 1
ATOM 1426 C C . LEU A 1 194 ? 11.496 6.860 2.648 1.00 89.94 194 LEU A C 1
ATOM 1428 O O . LEU A 1 194 ? 11.457 7.337 3.783 1.00 89.94 194 LEU A O 1
ATOM 1432 N N . SER A 1 195 ? 11.704 7.606 1.562 1.00 93.19 195 SER A N 1
ATOM 1433 C CA . SER A 1 195 ? 11.822 9.065 1.604 1.00 93.19 195 SER A CA 1
ATOM 1434 C C . SER A 1 195 ? 10.503 9.719 2.028 1.00 93.19 195 SER A C 1
ATOM 1436 O O . SER A 1 195 ? 10.477 10.493 2.985 1.00 93.19 195 SER A O 1
ATOM 1438 N N . MET A 1 196 ? 9.385 9.308 1.418 1.00 90.56 196 MET A N 1
ATOM 1439 C CA . MET A 1 196 ? 8.039 9.765 1.779 1.00 90.56 196 MET A CA 1
ATOM 1440 C C . MET A 1 196 ? 7.730 9.527 3.256 1.00 90.56 196 MET A C 1
ATOM 1442 O O . MET A 1 196 ? 7.211 10.422 3.911 1.00 90.56 196 MET A O 1
ATOM 1446 N N . ALA A 1 197 ? 8.091 8.366 3.815 1.00 87.62 197 ALA A N 1
ATOM 1447 C CA . ALA A 1 197 ? 7.892 8.089 5.237 1.00 87.62 197 ALA A CA 1
ATOM 1448 C C . ALA A 1 197 ? 8.525 9.171 6.126 1.00 87.62 197 ALA A C 1
ATOM 1450 O O . ALA A 1 197 ? 7.905 9.638 7.081 1.00 87.62 197 ALA A O 1
ATOM 1451 N N . LYS A 1 198 ? 9.758 9.582 5.808 1.00 87.69 198 LYS A N 1
ATOM 1452 C CA . LYS A 1 198 ? 10.501 10.593 6.569 1.00 87.69 198 LYS A CA 1
ATOM 1453 C C . LYS A 1 198 ? 9.895 11.981 6.394 1.00 87.69 198 LYS A C 1
ATOM 1455 O O . LYS A 1 198 ? 9.668 12.664 7.385 1.00 87.69 198 LYS A O 1
ATOM 1460 N N . THR A 1 199 ? 9.614 12.383 5.160 1.00 89.62 199 THR A N 1
ATOM 1461 C CA . THR A 1 199 ? 9.106 13.729 4.867 1.00 89.62 199 THR A CA 1
ATOM 1462 C C . THR A 1 199 ? 7.698 13.916 5.403 1.00 89.62 199 THR A C 1
ATOM 1464 O O . THR A 1 199 ? 7.451 14.848 6.168 1.00 89.62 199 THR A O 1
ATOM 1467 N N . LEU A 1 200 ? 6.805 12.969 5.104 1.00 87.44 200 LEU A N 1
ATOM 1468 C CA . LEU A 1 200 ? 5.439 13.024 5.595 1.00 87.44 200 LEU A CA 1
ATOM 1469 C C . LEU A 1 200 ? 5.447 13.056 7.126 1.00 87.44 200 LEU A C 1
ATOM 1471 O O . LEU A 1 200 ? 4.648 13.811 7.680 1.00 87.44 200 LEU A O 1
ATOM 1475 N N . SER A 1 201 ? 6.345 12.300 7.816 1.00 83.75 201 SER A N 1
ATOM 1476 C CA . SER A 1 201 ? 6.479 12.309 9.307 1.00 83.75 201 SER A CA 1
ATOM 1477 C C . SER A 1 201 ? 6.462 13.726 9.840 1.00 83.75 201 SER A C 1
ATOM 1479 O O . SER A 1 201 ? 5.688 14.056 10.735 1.00 83.75 201 SER A O 1
ATOM 1481 N N . SER A 1 202 ? 7.326 14.550 9.262 1.00 82.38 202 SER A N 1
ATOM 1482 C CA . SER A 1 202 ? 7.525 15.933 9.656 1.00 82.38 202 SER A CA 1
ATOM 1483 C C . SER A 1 202 ? 6.309 16.798 9.323 1.00 82.38 202 SER A C 1
ATOM 1485 O O . SER A 1 202 ? 5.903 17.615 10.148 1.00 82.38 202 SER A O 1
ATOM 1487 N N . GLU A 1 203 ? 5.690 16.599 8.157 1.00 84.38 203 GLU A N 1
ATOM 1488 C CA . GLU A 1 203 ? 4.497 17.345 7.737 1.00 84.38 203 GLU A CA 1
ATOM 1489 C C . GLU A 1 203 ? 3.306 17.114 8.676 1.00 84.38 203 GLU A C 1
ATOM 1491 O O . GLU A 1 203 ? 2.709 18.071 9.177 1.00 84.38 203 GLU A O 1
ATOM 1496 N N . LEU A 1 204 ? 2.988 15.850 8.968 1.00 78.19 204 LEU A N 1
ATOM 1497 C CA . LEU A 1 204 ? 1.799 15.486 9.742 1.00 78.19 204 LEU A CA 1
ATOM 1498 C C . LEU A 1 204 ? 1.982 15.684 11.252 1.00 78.19 204 LEU A C 1
ATOM 1500 O O . LEU A 1 204 ? 1.017 16.020 11.940 1.00 78.19 204 LEU A O 1
ATOM 1504 N N . LEU A 1 205 ? 3.208 15.568 11.776 1.00 72.19 205 LEU A N 1
ATOM 1505 C CA . LEU A 1 205 ? 3.504 15.968 13.158 1.00 72.19 205 LEU A CA 1
ATOM 1506 C C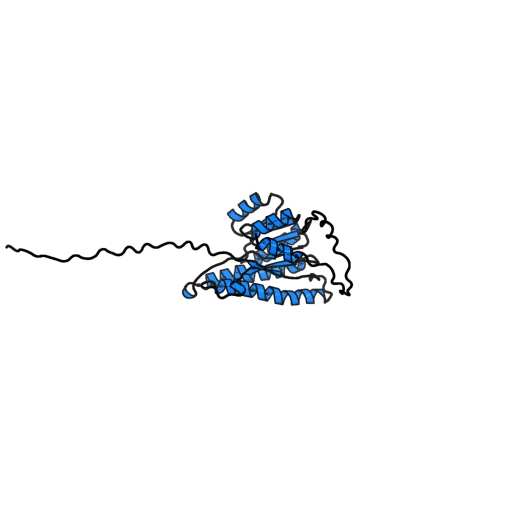 . LEU A 1 205 ? 3.351 17.482 13.358 1.00 72.19 205 LEU A C 1
ATOM 1508 O O . LEU A 1 205 ? 2.862 17.916 14.401 1.00 72.19 205 LEU A O 1
ATOM 1512 N N . ARG A 1 206 ? 3.731 18.295 12.363 1.00 59.97 206 ARG A N 1
ATOM 1513 C CA . ARG A 1 206 ? 3.584 19.754 12.436 1.00 59.97 206 ARG A CA 1
ATOM 1514 C C . ARG A 1 206 ? 2.121 20.179 12.342 1.00 59.97 206 ARG A C 1
ATOM 1516 O O . ARG A 1 206 ? 1.684 21.000 13.146 1.00 59.97 206 ARG A O 1
ATOM 1523 N N . ALA A 1 207 ? 1.356 19.594 11.420 1.00 57.53 207 ALA A N 1
ATOM 1524 C CA . ALA A 1 207 ? -0.072 19.885 11.266 1.00 57.53 207 ALA A CA 1
ATOM 1525 C C . ALA A 1 207 ? -0.863 19.639 12.564 1.00 57.53 207 ALA A C 1
ATOM 1527 O O . ALA A 1 207 ? -1.732 20.425 12.925 1.00 57.53 207 ALA A O 1
ATOM 1528 N N . ALA A 1 208 ? -0.492 18.605 13.319 1.00 54.19 208 ALA A N 1
ATOM 1529 C CA . ALA A 1 208 ? -1.072 18.318 14.623 1.00 54.19 208 ALA A CA 1
ATOM 1530 C C . ALA A 1 208 ? -0.787 19.361 15.717 1.00 54.19 208 ALA A C 1
ATOM 1532 O O . ALA A 1 208 ? -1.597 19.534 16.625 1.00 54.19 208 ALA A O 1
ATOM 1533 N N . SER A 1 209 ? 0.372 20.025 15.665 1.00 49.09 209 SER A N 1
ATOM 1534 C CA . SER A 1 209 ? 0.740 21.067 16.636 1.00 49.09 209 SER A CA 1
ATOM 1535 C C . SER A 1 209 ? 0.033 22.402 16.376 1.00 49.09 209 SER A C 1
ATOM 1537 O O . SER A 1 209 ? -0.154 23.195 17.295 1.00 49.09 209 SER A O 1
ATOM 1539 N N . ALA A 1 210 ? -0.411 22.636 15.140 1.00 51.28 210 ALA A N 1
ATOM 1540 C CA . ALA A 1 210 ? -1.028 23.880 14.703 1.00 51.28 210 ALA A CA 1
ATOM 1541 C C . ALA A 1 210 ? -2.565 23.798 14.746 1.00 51.28 210 ALA A C 1
ATOM 1543 O O . ALA A 1 210 ? -3.170 23.810 13.685 1.00 51.28 210 ALA A O 1
ATOM 1544 N N . SER A 1 211 ? -3.167 23.641 15.941 1.00 38.44 211 SER A N 1
ATOM 1545 C CA . SER A 1 211 ? -4.613 23.698 16.328 1.00 38.44 211 SER A CA 1
ATOM 1546 C C . SER A 1 211 ? -5.712 23.145 15.383 1.00 38.44 211 SER A C 1
ATOM 1548 O O . SER A 1 211 ? -6.901 23.190 15.707 1.00 38.44 211 SER A O 1
ATOM 1550 N N . THR A 1 212 ? -5.355 22.550 14.250 1.00 42.22 212 THR A N 1
ATOM 1551 C CA . THR A 1 212 ? -6.259 22.134 13.187 1.00 42.22 212 THR A CA 1
ATOM 1552 C C . THR A 1 212 ? -6.625 20.686 13.470 1.00 42.22 212 THR A C 1
ATOM 1554 O O . THR A 1 212 ? -5.811 19.776 13.334 1.00 42.22 212 THR A O 1
ATOM 1557 N N . ARG A 1 213 ? -7.863 20.493 13.929 1.00 41.03 213 ARG A N 1
ATOM 1558 C CA . ARG A 1 213 ? -8.476 19.255 14.455 1.00 41.03 213 ARG A CA 1
ATOM 1559 C C . ARG A 1 213 ? -8.405 17.996 13.569 1.00 41.03 213 ARG A C 1
ATOM 1561 O O . ARG A 1 213 ? -8.991 16.987 13.944 1.00 41.03 213 ARG A O 1
ATOM 1568 N N . SER A 1 214 ? -7.734 18.026 12.422 1.00 46.72 214 SER A N 1
ATOM 1569 C CA . SER A 1 214 ? -7.775 16.981 11.393 1.00 46.72 214 SER A CA 1
ATOM 1570 C C . SER A 1 214 ? -6.465 16.212 11.191 1.00 46.72 214 SER A C 1
ATOM 1572 O O . SER A 1 214 ? -6.469 15.228 10.458 1.00 46.72 214 SER A O 1
ATOM 1574 N N . ALA A 1 215 ? -5.357 16.600 11.834 1.00 43.03 215 ALA A N 1
ATOM 1575 C CA . ALA A 1 215 ? -4.099 15.854 11.747 1.00 43.03 215 ALA A CA 1
ATOM 1576 C C . ALA A 1 215 ? -3.856 15.015 13.021 1.00 43.03 215 ALA A C 1
ATOM 1578 O O . ALA A 1 215 ? -3.893 15.559 14.129 1.00 43.03 215 ALA A O 1
ATOM 1579 N N . PRO A 1 216 ? -3.589 13.700 12.911 1.00 47.09 216 PRO A N 1
ATOM 1580 C CA . PRO A 1 216 ? -3.361 12.849 14.076 1.00 47.09 216 PRO A CA 1
ATOM 1581 C C . PRO A 1 216 ? -2.132 13.308 14.874 1.00 47.09 216 PRO A C 1
ATOM 1583 O O . PRO A 1 216 ? -0.996 13.206 14.412 1.00 47.09 216 PRO A O 1
ATOM 1586 N N . ALA A 1 217 ? -2.349 13.752 16.119 1.00 37.72 217 ALA A N 1
ATOM 1587 C CA . ALA A 1 217 ? -1.320 14.364 16.969 1.00 37.72 217 ALA A CA 1
ATOM 1588 C C . ALA A 1 217 ? -0.184 13.459 17.434 1.00 37.72 217 ALA A C 1
ATOM 1590 O O . ALA A 1 217 ? 0.765 13.896 18.087 1.00 37.72 217 ALA A O 1
ATOM 1591 N N . ARG A 1 218 ? -0.245 12.186 17.061 1.00 50.81 218 ARG A N 1
ATOM 1592 C CA . ARG A 1 218 ? 0.802 11.217 17.342 1.00 50.81 218 ARG A CA 1
ATOM 1593 C C . ARG A 1 218 ? 0.898 10.212 16.203 1.00 50.81 218 ARG A C 1
ATOM 1595 O O . ARG A 1 218 ? 0.762 9.011 16.407 1.00 50.81 218 ARG A O 1
ATOM 1602 N N . TRP A 1 219 ? 1.118 10.730 15.001 1.00 51.44 219 TRP A N 1
ATOM 1603 C CA . TRP A 1 219 ? 1.414 9.934 13.819 1.00 51.44 219 TRP A CA 1
ATOM 1604 C C . TRP A 1 219 ? 2.915 9.628 13.733 1.00 51.44 219 TRP A C 1
ATOM 1606 O O . TRP A 1 219 ? 3.761 10.512 13.868 1.00 51.44 219 TRP A O 1
ATOM 1616 N N . LYS A 1 220 ? 3.264 8.350 13.569 1.00 49.97 220 LYS A N 1
ATOM 1617 C CA . LYS A 1 220 ? 4.648 7.892 13.369 1.00 49.97 220 LYS A CA 1
ATOM 1618 C C . LYS A 1 220 ? 4.665 6.871 12.234 1.00 49.97 220 LYS A C 1
ATOM 1620 O O . LYS A 1 220 ? 4.393 5.698 12.503 1.00 49.97 220 LYS A O 1
ATOM 1625 N N . PRO A 1 221 ? 4.970 7.265 10.989 1.00 50.69 221 PRO A N 1
ATOM 1626 C CA . PRO A 1 221 ? 5.142 6.298 9.929 1.00 50.69 221 PRO A CA 1
ATOM 1627 C C . PRO A 1 221 ? 6.412 5.502 10.224 1.00 50.69 221 PRO A C 1
ATOM 1629 O O . PRO A 1 221 ? 7.455 6.047 10.599 1.00 50.69 221 PRO A O 1
ATOM 1632 N N . ARG A 1 222 ? 6.323 4.182 10.104 1.00 57.88 222 ARG A N 1
ATOM 1633 C CA . ARG A 1 222 ? 7.478 3.291 10.246 1.00 57.88 222 ARG A CA 1
ATOM 1634 C C . ARG A 1 222 ? 7.605 2.434 9.000 1.00 57.88 222 ARG A C 1
ATOM 1636 O O . ARG A 1 222 ? 6.622 1.901 8.493 1.00 57.88 222 ARG A O 1
ATOM 1643 N N . CYS A 1 223 ? 8.832 2.324 8.510 1.00 49.28 223 CYS A N 1
ATOM 1644 C CA . CYS A 1 223 ? 9.157 1.456 7.390 1.00 49.28 223 CYS A CA 1
ATOM 1645 C C . CYS A 1 223 ? 9.454 0.054 7.910 1.00 49.28 223 CYS A C 1
ATOM 1647 O O . CYS A 1 223 ? 10.192 -0.106 8.885 1.00 49.28 223 CYS A O 1
ATOM 1649 N N . THR A 1 224 ? 8.905 -0.954 7.243 1.00 54.53 224 THR A N 1
ATOM 1650 C CA . THR A 1 224 ? 9.323 -2.344 7.429 1.00 54.53 224 THR A CA 1
ATOM 1651 C C . THR A 1 224 ? 10.003 -2.832 6.166 1.00 54.53 224 THR A C 1
ATOM 1653 O O . THR A 1 224 ? 9.449 -2.704 5.077 1.00 54.53 224 THR A O 1
ATOM 1656 N N . THR A 1 225 ? 11.182 -3.421 6.327 1.00 45.31 225 THR A N 1
ATOM 1657 C CA . THR A 1 225 ? 11.954 -4.002 5.235 1.00 45.31 225 THR A CA 1
ATOM 1658 C C . THR A 1 225 ? 11.463 -5.420 4.968 1.00 45.31 225 THR A C 1
ATOM 1660 O O . THR A 1 225 ? 11.570 -6.284 5.840 1.00 45.31 225 THR A O 1
ATOM 1663 N N . SER A 1 226 ? 10.944 -5.679 3.768 1.00 47.75 226 SER A N 1
ATOM 1664 C CA . SER A 1 226 ? 10.697 -7.044 3.299 1.00 47.75 226 SER A CA 1
ATOM 1665 C C . SER A 1 226 ? 11.857 -7.526 2.417 1.00 47.75 226 SER A C 1
ATOM 1667 O O . SER A 1 226 ? 12.349 -6.794 1.551 1.00 47.75 226 SER A O 1
ATOM 1669 N N . SER A 1 227 ? 12.314 -8.759 2.650 1.00 37.47 227 SER A N 1
ATOM 1670 C CA . SER A 1 227 ? 13.158 -9.509 1.720 1.00 37.47 227 SER A CA 1
ATOM 1671 C C . SER A 1 227 ? 12.303 -10.600 1.076 1.00 37.47 227 SER A C 1
ATOM 1673 O O . SER A 1 227 ? 11.755 -11.462 1.762 1.00 37.47 227 SER A O 1
ATOM 1675 N N . ALA A 1 228 ? 12.151 -10.542 -0.245 1.00 34.88 228 ALA A N 1
ATOM 1676 C CA . ALA A 1 228 ? 11.690 -11.678 -1.030 1.00 34.88 228 ALA A CA 1
ATOM 1677 C C . ALA A 1 228 ? 12.940 -12.346 -1.609 1.00 34.88 228 ALA A C 1
A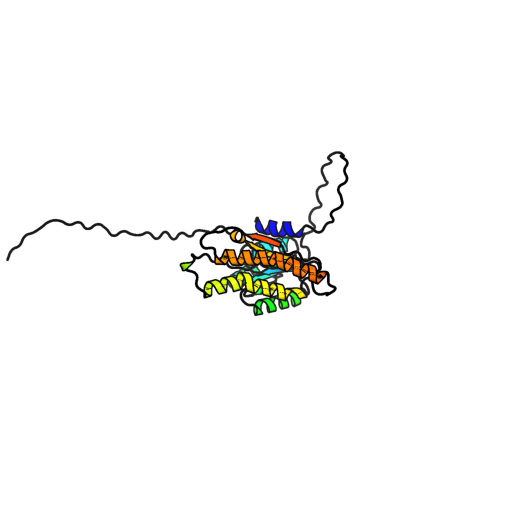TOM 1679 O O . ALA A 1 228 ? 13.722 -11.686 -2.292 1.00 34.88 228 ALA A O 1
ATOM 1680 N N . SER A 1 229 ? 13.161 -13.624 -1.306 1.00 26.08 229 SER A N 1
ATOM 1681 C CA . SER A 1 229 ? 14.195 -14.402 -1.988 1.00 26.08 229 SER A CA 1
ATOM 1682 C C . SER A 1 229 ? 13.747 -14.630 -3.435 1.00 26.08 229 SER A C 1
ATOM 1684 O O . SER A 1 229 ? 12.633 -15.126 -3.627 1.00 26.08 229 SER A O 1
ATOM 1686 N N . PRO A 1 230 ? 14.553 -14.291 -4.455 1.00 28.73 230 PRO A N 1
ATOM 1687 C CA . PRO A 1 230 ? 14.203 -14.600 -5.833 1.00 28.73 230 PRO A CA 1
ATOM 1688 C C . PRO A 1 230 ? 14.233 -16.119 -6.009 1.00 28.73 230 PRO A C 1
ATOM 1690 O O . PRO A 1 230 ? 15.285 -16.751 -5.919 1.00 28.73 230 PRO A O 1
ATOM 1693 N N . THR A 1 231 ? 13.073 -16.732 -6.234 1.00 26.88 231 THR A N 1
ATOM 1694 C CA . THR A 1 231 ? 13.007 -18.117 -6.703 1.00 26.88 231 THR A CA 1
ATOM 1695 C C . THR A 1 231 ? 13.426 -18.097 -8.170 1.00 26.88 231 THR A C 1
ATOM 1697 O O . THR A 1 231 ? 12.645 -17.749 -9.053 1.00 26.88 231 THR A O 1
ATOM 1700 N N . HIS A 1 232 ? 14.698 -18.398 -8.434 1.00 28.91 232 HIS A N 1
ATOM 1701 C CA . HIS A 1 232 ? 15.193 -18.621 -9.788 1.00 28.91 232 HIS A CA 1
ATOM 1702 C C . HIS A 1 232 ? 14.497 -19.857 -10.366 1.00 28.91 232 HIS A C 1
ATOM 1704 O O . HIS A 1 232 ? 14.916 -20.984 -10.117 1.00 28.91 232 HIS A O 1
ATOM 1710 N N . THR A 1 233 ? 13.462 -19.655 -11.179 1.00 26.34 233 THR A N 1
ATOM 1711 C CA . THR A 1 233 ? 13.070 -20.677 -12.154 1.00 26.34 233 THR A CA 1
ATOM 1712 C C . THR A 1 233 ? 13.978 -20.477 -13.359 1.00 26.34 233 THR A C 1
ATOM 1714 O O . THR A 1 233 ? 13.662 -19.736 -14.284 1.00 26.34 233 THR A O 1
ATOM 1717 N N . ALA A 1 234 ? 15.179 -21.049 -13.291 1.00 26.98 234 ALA A N 1
ATOM 1718 C CA . ALA A 1 234 ? 16.067 -21.120 -14.438 1.00 26.98 234 ALA A CA 1
ATOM 1719 C C . ALA A 1 234 ? 15.491 -22.153 -15.414 1.00 26.98 234 ALA A C 1
ATOM 1721 O O . ALA A 1 234 ? 15.678 -23.357 -15.244 1.00 26.98 234 ALA A O 1
ATOM 1722 N N . THR A 1 235 ? 14.780 -21.698 -16.444 1.00 27.77 235 THR A N 1
ATOM 1723 C CA . THR A 1 235 ? 14.538 -22.507 -17.639 1.00 27.77 235 THR A CA 1
ATOM 1724 C C . THR A 1 235 ? 15.889 -22.750 -18.304 1.00 27.77 235 THR A C 1
ATOM 1726 O O . THR A 1 235 ? 16.435 -21.907 -19.014 1.00 27.77 235 THR A O 1
ATOM 1729 N N . ARG A 1 236 ? 16.473 -23.916 -18.019 1.00 25.34 236 ARG A N 1
ATOM 1730 C CA . ARG A 1 236 ? 17.648 -24.446 -18.707 1.00 25.34 236 ARG A CA 1
ATOM 1731 C C . ARG A 1 236 ? 17.254 -24.731 -20.156 1.00 25.34 236 ARG A C 1
ATOM 1733 O O . ARG A 1 236 ? 16.776 -25.814 -20.471 1.00 25.34 236 ARG A O 1
ATOM 1740 N N . SER A 1 237 ? 17.443 -23.744 -21.027 1.00 29.27 237 SER A N 1
ATOM 1741 C CA . SER A 1 237 ? 17.455 -23.947 -22.474 1.00 29.27 237 SER A CA 1
ATOM 1742 C C . SER A 1 237 ? 18.618 -24.882 -22.808 1.00 29.27 237 SER A C 1
ATOM 1744 O O . SER A 1 237 ? 19.790 -24.506 -22.742 1.00 29.27 237 SER A O 1
ATOM 1746 N N . THR A 1 238 ? 18.311 -26.148 -23.083 1.00 29.02 238 THR A N 1
ATOM 1747 C CA . THR A 1 238 ? 19.268 -27.086 -23.662 1.00 29.02 238 THR A CA 1
ATOM 1748 C C . THR A 1 238 ? 19.519 -26.670 -25.102 1.00 29.02 238 THR A C 1
ATOM 1750 O O . THR A 1 238 ? 18.740 -26.971 -26.001 1.00 29.02 238 THR A O 1
ATOM 1753 N N . ARG A 1 239 ? 20.627 -25.963 -25.307 1.00 29.27 239 ARG A N 1
ATOM 1754 C CA . ARG A 1 239 ? 21.224 -25.706 -26.613 1.00 29.27 239 ARG A CA 1
ATOM 1755 C C . ARG A 1 239 ? 21.696 -27.045 -27.195 1.00 29.27 239 ARG A C 1
ATOM 1757 O O . ARG A 1 239 ? 22.761 -27.537 -26.835 1.00 29.27 239 ARG A O 1
ATOM 1764 N N . THR A 1 240 ? 20.885 -27.665 -28.044 1.00 32.06 240 THR A N 1
ATOM 1765 C CA . THR A 1 240 ? 21.300 -28.790 -28.892 1.00 32.06 240 THR A CA 1
ATOM 1766 C C . THR A 1 240 ? 22.210 -28.259 -29.995 1.00 32.06 240 THR A C 1
ATOM 1768 O O . THR A 1 240 ? 21.766 -27.531 -30.880 1.00 32.06 240 THR A O 1
ATOM 1771 N N . SER A 1 241 ? 23.498 -28.586 -29.914 1.00 35.09 241 SER A N 1
ATOM 1772 C CA . SER A 1 241 ? 24.465 -28.395 -30.999 1.00 35.09 241 SER A CA 1
ATOM 1773 C C . SER A 1 241 ? 24.126 -29.312 -32.188 1.00 35.09 241 SER A C 1
ATOM 1775 O O . SER A 1 241 ? 23.677 -30.437 -31.953 1.00 35.09 241 SER A O 1
ATOM 1777 N N . PRO A 1 242 ? 24.354 -28.896 -33.448 1.00 40.75 242 PRO A N 1
ATOM 1778 C CA . PRO A 1 242 ? 24.190 -29.780 -34.600 1.00 40.75 242 PRO A CA 1
ATOM 1779 C C . PRO A 1 242 ? 25.356 -30.789 -34.684 1.00 40.75 242 PRO A C 1
ATOM 1781 O O . PRO A 1 242 ? 26.453 -30.494 -34.197 1.00 40.75 242 PRO A O 1
ATOM 1784 N N . PRO A 1 243 ? 25.150 -31.982 -35.276 1.00 39.22 243 PRO A N 1
ATOM 1785 C CA . PRO A 1 243 ? 26.188 -33.006 -35.366 1.00 39.22 243 PRO A CA 1
ATOM 1786 C C . PRO A 1 243 ? 27.263 -32.643 -36.409 1.00 39.22 243 PRO A C 1
ATOM 1788 O O . PRO A 1 243 ? 26.988 -31.884 -37.342 1.00 39.22 243 PRO A O 1
ATOM 1791 N N . PRO A 1 244 ? 28.492 -33.181 -36.279 1.00 37.28 244 PRO A N 1
ATOM 1792 C CA . PRO A 1 244 ? 29.593 -32.841 -37.168 1.00 37.28 244 PRO A CA 1
ATOM 1793 C C . PRO A 1 244 ? 29.449 -33.522 -38.534 1.00 37.28 244 PRO A C 1
ATOM 1795 O O . PRO A 1 244 ? 29.133 -34.707 -38.639 1.00 37.28 244 PRO A O 1
ATOM 1798 N N . SER A 1 245 ? 29.758 -32.768 -39.588 1.00 39.75 245 SER A N 1
ATOM 1799 C CA . SER A 1 245 ? 29.910 -33.252 -40.958 1.00 39.75 245 SER A CA 1
ATOM 1800 C C . SER A 1 245 ? 31.085 -34.230 -41.068 1.00 39.75 245 SER A C 1
ATOM 1802 O O . SER A 1 245 ? 32.229 -33.851 -40.810 1.00 39.75 245 SER A O 1
ATOM 1804 N N . ARG A 1 246 ? 30.833 -35.466 -41.515 1.00 35.66 246 ARG A N 1
ATOM 1805 C CA . ARG A 1 246 ? 31.882 -36.360 -42.026 1.00 35.66 246 ARG A CA 1
ATOM 1806 C C . ARG A 1 246 ? 31.891 -36.326 -43.552 1.00 35.66 246 ARG A C 1
ATOM 1808 O O . ARG A 1 246 ? 30.972 -36.807 -44.202 1.00 35.66 246 ARG A O 1
ATOM 1815 N N . SER A 1 247 ? 32.960 -35.747 -44.085 1.00 36.44 247 SER A N 1
ATOM 1816 C CA . SER A 1 247 ? 33.459 -35.950 -45.444 1.00 36.44 247 SER A CA 1
ATOM 1817 C C . SER A 1 247 ? 34.311 -37.223 -45.470 1.00 36.44 247 SER A C 1
ATOM 1819 O O . SER A 1 247 ? 35.151 -37.378 -44.582 1.00 36.44 247 SER A O 1
ATOM 1821 N N . ALA A 1 248 ? 34.094 -38.115 -46.447 1.00 35.34 248 ALA A N 1
ATOM 1822 C CA . ALA A 1 248 ? 35.132 -38.598 -47.376 1.00 35.34 248 ALA A CA 1
ATOM 1823 C C . ALA A 1 248 ? 34.682 -39.811 -48.228 1.00 35.34 248 ALA A C 1
ATOM 1825 O O . ALA A 1 248 ? 34.024 -40.718 -47.728 1.00 35.34 248 ALA A O 1
ATOM 1826 N N . ALA A 1 249 ? 35.201 -39.824 -49.467 1.00 34.38 249 ALA A N 1
ATOM 1827 C CA . ALA A 1 249 ? 35.528 -40.972 -50.335 1.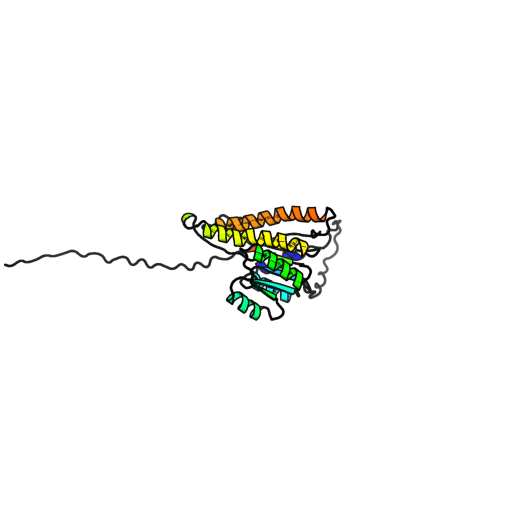00 34.38 249 ALA A CA 1
ATOM 1828 C C . ALA A 1 249 ? 34.548 -41.406 -51.461 1.00 34.38 249 ALA A C 1
ATOM 1830 O O . ALA A 1 249 ? 33.779 -42.349 -51.340 1.00 34.38 249 ALA A O 1
ATOM 1831 N N . SER A 1 250 ? 34.674 -40.706 -52.600 1.00 35.81 250 SER A N 1
ATOM 1832 C CA . SER A 1 250 ? 35.105 -41.208 -53.931 1.00 35.81 250 SER A CA 1
ATOM 1833 C C . SER A 1 250 ? 34.505 -42.479 -54.586 1.00 35.81 250 SER A C 1
ATOM 1835 O O . SER A 1 250 ? 34.886 -43.582 -54.214 1.00 35.81 250 SER A O 1
ATOM 1837 N N . ALA A 1 251 ? 33.818 -42.242 -55.728 1.00 40.22 251 ALA A N 1
ATOM 1838 C CA . ALA A 1 251 ? 33.969 -42.866 -57.075 1.00 40.22 251 ALA A CA 1
ATOM 1839 C C . ALA A 1 251 ? 33.629 -44.377 -57.279 1.00 40.22 251 ALA A C 1
ATOM 1841 O O . ALA A 1 251 ? 33.740 -45.135 -56.326 1.00 40.22 251 ALA A O 1
ATOM 1842 N N . PRO A 1 252 ? 33.266 -44.858 -58.507 1.00 50.28 252 PRO A N 1
ATOM 1843 C CA . PRO A 1 252 ? 33.594 -44.296 -59.827 1.00 50.28 252 PRO A CA 1
ATOM 1844 C C . PRO A 1 252 ? 32.467 -44.199 -60.884 1.00 50.28 252 PRO A C 1
ATOM 1846 O O . PRO A 1 252 ? 31.372 -44.734 -60.764 1.00 50.28 252 PRO A O 1
ATOM 1849 N N . ARG A 1 253 ? 32.826 -43.478 -61.957 1.00 43.88 253 ARG A N 1
ATOM 1850 C CA . ARG A 1 253 ? 32.139 -43.302 -63.248 1.00 43.88 253 ARG A CA 1
ATOM 1851 C C . ARG A 1 253 ? 31.885 -44.627 -63.981 1.00 43.88 253 ARG A C 1
ATOM 1853 O O . ARG A 1 253 ? 32.751 -45.495 -63.956 1.00 43.88 253 ARG A O 1
ATOM 1860 N N . THR A 1 254 ? 30.837 -44.681 -64.807 1.00 48.25 254 THR A N 1
ATOM 1861 C CA . THR A 1 254 ? 30.913 -45.177 -66.200 1.00 48.25 254 THR A CA 1
ATOM 1862 C C . THR A 1 254 ? 29.668 -44.794 -67.015 1.00 48.25 254 THR A C 1
ATOM 1864 O O . THR A 1 254 ? 28.556 -45.017 -66.559 1.00 48.25 254 THR A O 1
ATOM 1867 N N . ARG A 1 255 ? 29.954 -44.255 -68.213 1.00 48.97 255 ARG A N 1
ATOM 1868 C CA . ARG A 1 255 ? 29.143 -44.001 -69.425 1.00 48.97 255 ARG A CA 1
ATOM 1869 C C . ARG A 1 255 ? 27.866 -43.167 -69.342 1.00 48.97 255 ARG A C 1
ATOM 1871 O O . ARG A 1 255 ? 26.838 -43.662 -68.852 1.00 48.97 255 ARG A O 1
#

InterPro domains:
  IPR002347 Short-chain dehydrogenase/reductase SDR [PF00106] (44-205)
  IPR002347 Short-chain dehydrogenase/reductase SDR [PR00081] (44-61)
  IPR002347 Short-chain dehydrogenase/reductase SDR [PR00081] (115-126)
  IPR002347 Short-chain dehydrogenase/reductase SDR [PR00081] (186-205)
  IPR036291 NAD(P)-binding domain superfamily [SSF51735] (34-206)
  IPR057326 Ketoreductase domain [SM00822] (43-222)

Nearest PDB structures (foldseek):
  4fgs-assembly1_D  TM=9.588E-01  e=2.766E-18  Rhizobium etli CFN 42
  3vc7-assembly1_B  TM=9.673E-01  e=6.591E-18  Sinorhizobium meliloti 1021
  4bmn-assembly1_B  TM=9.425E-01  e=5.822E-18  Ralstonia sp. DSMZ 6428
  4eso-assembly1_D  TM=9.667E-01  e=1.225E-17  Sinorhizobium meliloti 1021
  4fgs-assembly1_A  TM=9.612E-01  e=2.141E-17  Rhizobium etli CFN 42

Sequence (255 aa):
MVCARAVFRHIRHGAKLHPIEGQPHAAGLPPPRSTSMSRLAGKRTLITGGTSGIGLETARQFLAEGARVIVTGNNPESIANAKAALGAEVLVLRADSASVAAQQQLAQAVQAHYGQLDIAFLNAGVSVWAPIEDWTEQAFDASFAINVKGPYFLMQALLPVFANPAAVVLNTSINAHVGTARSSVYAATKAAFLSMAKTLSSELLRAASASTRSAPARWKPRCTTSSASPTHTATRSTRTSPPPSRSAASAPRTR

Solvent-accessible surface area (backbone atoms only — not comparable to full-atom values): 14704 Å² total; per-residue (Å²): 121,72,57,54,54,47,61,57,65,70,73,69,86,86,75,84,89,75,87,89,77,91,83,92,77,80,92,67,80,76,77,82,77,80,83,77,78,52,85,34,56,76,36,34,32,40,29,31,34,19,33,42,73,72,28,29,56,39,49,53,53,38,46,76,22,41,26,44,55,33,29,22,26,68,54,69,66,41,43,53,52,31,40,72,74,67,36,89,88,37,52,72,43,82,41,50,49,56,36,55,69,41,25,44,53,49,33,50,51,48,32,75,76,56,60,42,35,34,35,39,35,51,50,44,65,77,86,64,75,48,52,82,90,72,63,46,70,69,58,51,51,51,49,40,26,26,43,38,53,12,55,51,46,29,52,62,48,33,42,82,26,46,27,77,61,20,41,39,36,42,60,33,32,58,46,40,79,45,93,54,84,36,24,67,68,43,21,48,34,24,32,50,50,54,50,47,40,56,54,49,36,57,53,43,45,49,42,28,72,58,84,45,93,60,37,33,72,53,48,55,56,43,79,45,68,49,83,81,80,84,80,80,80,75,81,79,77,79,81,78,76,82,82,84,87,83,86,86,83,82,87,85,90,82,136

Radius of gyration: 26.16 Å; Cα contacts (8 Å, |Δi|>4): 392; chains: 1; bounding box: 54×69×114 Å

Foldseek 3Di:
DVQLVVVVVVLPDDDDDDDDDDDDDDDDPPPDPDDDPLPQAAAAEEFEVLLDDPNVVNLVSNVVSRYQYEYEDADPVSLVNSCVVNDVSYHYDYAQLLDLVSLLVVLVVSCVVPVAHAEYEAAWADQFFAAPVPDDPVNLSSRCSRLPVSVVSSVVSRQQRHDAVHEYEYEAAPLCPDDDGRRVSVNVSRVNSVVCQVVVQVVLCVVLVVPDPRRRVHYHYDYGHDDDDDPPPPPPPPPDDDDDDDDDDDDDDDD

Mean predicted aligned error: 13.05 Å

pLDDT: mean 76.4, std 26.72, range [25.23, 98.69]

Secondary structure (DSSP, 8-state):
-HHHHHHHHHT---SPPPP--------PPPPPP-S---TTTT-EEEETTTTSHHHHHHHHHHHHTT-EEEEEES-HHHHHHHHHHH-TTSEEEE--TT-HHHHHHHHHHHHHHHSSEEEEEE---------GGG--HHHHHHHHIIIIIHHHHHHHHHGGGEEEEEEEEEEEEGGGTS--TT-HHHHHHHHHHHHHHHHHHHHHHHHHHTT-TTS-TT---EEEEE--------------PPPPP----------